Protein AF-0000000086341736 (afdb_homodimer)

pLDDT: mean 85.28, std 17.69, range [27.3, 98.81]

Foldseek 3Di:
DPLLVVCQQPPDPVSLVVDDLVSLLCCLPPPPCVVRPVPPVSSLVSCLLRVNLVVCLVPDDDDPVDDVVVSVVVSVVSVVVSCVSLVPDDPVQVVQVVLLVVVLVPDDPVLSVQLSVVSDRGPVVSVVSSVVVCVVPVDPPPPPPPPDPPPDDD/DPLLVVCQQPPDPVSLVVDDLVSLLCNLPPPPCVVRPVPPVSSLVSCLQRVNLVVCLVPDDDDPVDDVVVSVVVSVVSVVVSCVSLVNDDPVQVVQVVLLVVVLVPDDPVLSVQLSVVSDRGPVVSVVSSVVVCVVPVDPPPPPPPPPPPPPDD

Structure (mmCIF, N/CA/C/O backbone):
data_AF-0000000086341736-model_v1
#
loop_
_entity.id
_entity.type
_entity.pdbx_description
1 polymer 'SCAN box domain-containing protein'
#
loop_
_atom_site.group_PDB
_atom_site.id
_atom_site.type_symbol
_atom_site.label_atom_id
_atom_site.label_alt_id
_atom_site.label_comp_id
_atom_site.label_asym_id
_atom_site.label_entity_id
_atom_site.label_seq_id
_atom_site.pdbx_PDB_ins_code
_atom_site.Cartn_x
_atom_site.Cartn_y
_atom_site.Cartn_z
_atom_site.occupancy
_atom_site.B_iso_or_equiv
_atom_site.auth_seq_id
_atom_site.auth_comp_id
_atom_site.auth_asym_id
_atom_site.auth_atom_id
_atom_site.pdbx_PDB_model_num
ATOM 1 N N . MET A 1 1 ? -14.227 28.062 -21.641 1 64.38 1 MET A N 1
ATOM 2 C CA . MET A 1 1 ? -13.234 27 -21.484 1 64.38 1 MET A CA 1
ATOM 3 C C . MET A 1 1 ? -13.133 26.562 -20.031 1 64.38 1 MET A C 1
ATOM 5 O O . MET A 1 1 ? -13.312 27.375 -19.125 1 64.38 1 MET A O 1
ATOM 9 N N . SER A 1 2 ? -13.195 25.281 -19.812 1 83.25 2 SER A N 1
ATOM 10 C CA . SER A 1 2 ? -13.086 24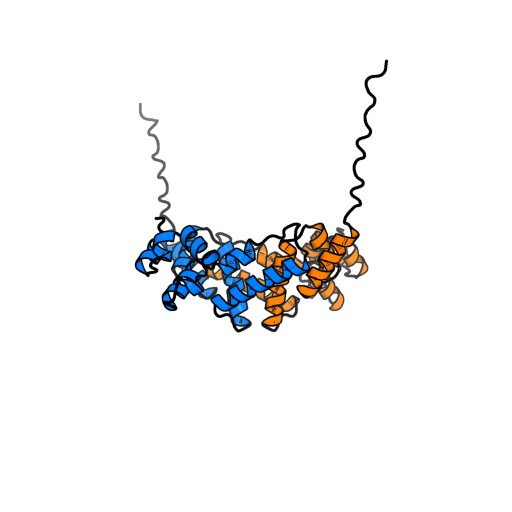.766 -18.453 1 83.25 2 SER A CA 1
ATOM 11 C C . SER A 1 2 ? -11.797 25.25 -17.781 1 83.25 2 SER A C 1
ATOM 13 O O . SER A 1 2 ? -10.844 25.641 -18.469 1 83.25 2 SER A O 1
ATOM 15 N N . LEU A 1 3 ? -11.93 25.5 -16.5 1 82.75 3 LEU A N 1
ATOM 16 C CA . LEU A 1 3 ? -10.75 25.922 -15.766 1 82.75 3 LEU A CA 1
ATOM 17 C C . LEU A 1 3 ? -9.539 25.078 -16.141 1 82.75 3 LEU A C 1
ATOM 19 O O . LEU A 1 3 ? -8.43 25.594 -16.281 1 82.75 3 LEU A O 1
ATOM 23 N N . ALA A 1 4 ? -9.773 23.859 -16.359 1 82.75 4 ALA A N 1
ATOM 24 C CA . ALA A 1 4 ? -8.711 22.969 -16.812 1 82.75 4 ALA A CA 1
ATOM 25 C C . ALA A 1 4 ? -8.188 23.391 -18.172 1 82.75 4 ALA A C 1
ATOM 27 O O . ALA A 1 4 ? -6.973 23.375 -18.406 1 82.75 4 ALA A O 1
ATOM 28 N N . GLY A 1 5 ? -9.078 23.656 -19.016 1 82.94 5 GLY A N 1
ATOM 29 C CA . GLY A 1 5 ? -8.688 24.109 -20.344 1 82.94 5 GLY A CA 1
ATOM 30 C C . GLY A 1 5 ? -7.879 25.391 -20.328 1 82.94 5 GLY A C 1
ATOM 31 O O . GLY A 1 5 ? -6.906 25.531 -21.062 1 82.94 5 GLY A O 1
ATOM 32 N N . GLU A 1 6 ? -8.281 26.328 -19.547 1 85.38 6 GLU A N 1
ATOM 33 C CA . GLU A 1 6 ? -7.555 27.578 -19.391 1 85.38 6 GLU A CA 1
ATOM 34 C C . GLU A 1 6 ? -6.137 27.328 -18.891 1 85.38 6 GLU A C 1
ATOM 36 O O . GLU A 1 6 ? -5.184 27.953 -19.359 1 85.38 6 GLU A O 1
ATOM 41 N N . PHE A 1 7 ? -5.996 26.469 -17.969 1 85.5 7 PHE A N 1
ATOM 42 C CA . PHE A 1 7 ? -4.684 26.156 -17.406 1 85.5 7 PHE A CA 1
ATOM 43 C C . PHE A 1 7 ? -3.777 25.531 -18.453 1 85.5 7 PHE A C 1
ATOM 45 O O . PHE A 1 7 ? -2.586 25.844 -18.516 1 85.5 7 PHE A O 1
ATOM 52 N N . ILE A 1 8 ? -4.406 24.688 -19.25 1 82.44 8 ILE A N 1
ATOM 53 C CA . ILE A 1 8 ? -3.625 23.984 -20.266 1 82.44 8 ILE A CA 1
ATOM 54 C C . ILE A 1 8 ? -3.09 25 -21.281 1 82.44 8 ILE A C 1
ATOM 56 O O . ILE A 1 8 ? -1.947 24.875 -21.734 1 82.44 8 ILE A O 1
ATOM 60 N N . GLN A 1 9 ? -3.852 25.922 -21.594 1 83.06 9 GLN A N 1
ATOM 61 C CA . GLN A 1 9 ? -3.461 26.922 -22.594 1 83.06 9 GLN A CA 1
ATOM 62 C C . GLN A 1 9 ? -2.436 27.891 -22.031 1 83.06 9 GLN A C 1
ATOM 64 O O . GLN A 1 9 ? -1.521 28.328 -22.734 1 83.06 9 GLN A O 1
ATOM 69 N N . SER A 1 10 ? -2.66 28.234 -20.766 1 86.56 10 SER A N 1
ATOM 70 C CA . SER A 1 10 ? -1.763 29.188 -20.125 1 86.56 10 SER A CA 1
ATOM 71 C C . SER A 1 10 ? -1.49 28.797 -18.672 1 86.56 10 SER A C 1
ATOM 73 O O . SER A 1 10 ? -2.033 29.406 -17.75 1 86.56 10 SER A O 1
ATOM 75 N N . PRO A 1 11 ? -0.665 27.922 -18.516 1 84.88 11 PRO A N 1
ATOM 76 C CA . PRO A 1 11 ? -0.396 27.438 -17.156 1 84.88 11 PRO A CA 1
ATOM 77 C C . PRO A 1 11 ? 0.185 28.516 -16.25 1 84.88 11 PRO A C 1
ATOM 79 O O . PRO A 1 11 ? 1.074 29.266 -16.672 1 84.88 11 PRO A O 1
ATOM 82 N N . SER A 1 12 ? -0.401 28.688 -15.062 1 87.94 12 SER A N 1
ATOM 83 C CA . SER A 1 12 ? 0.053 29.656 -14.07 1 87.94 12 SER A CA 1
ATOM 84 C C . SER A 1 12 ? -0.283 29.203 -12.656 1 87.94 12 SER A C 1
ATOM 86 O O . SER A 1 12 ? -1.173 28.359 -12.461 1 87.94 12 SER A O 1
ATOM 88 N N . TYR A 1 13 ? 0.462 29.781 -11.703 1 88.25 13 TYR A N 1
ATOM 89 C CA . TYR A 1 13 ? 0.208 29.469 -10.297 1 88.25 13 TYR A CA 1
ATOM 90 C C . TYR A 1 13 ? -1.196 29.906 -9.891 1 88.25 13 TYR A C 1
ATOM 92 O O . TYR A 1 13 ? -1.844 29.234 -9.078 1 88.25 13 TYR A O 1
ATOM 100 N N . GLU A 1 14 ? -1.556 30.953 -10.438 1 90.19 14 GLU A N 1
ATOM 101 C CA . GLU A 1 14 ? -2.893 31.453 -10.125 1 90.19 14 GLU A CA 1
ATOM 102 C C . GLU A 1 14 ? -3.967 30.453 -10.57 1 90.19 14 GLU A C 1
ATOM 104 O O . GLU A 1 14 ? -4.887 30.156 -9.805 1 90.19 14 GLU A O 1
ATOM 109 N N . LEU A 1 15 ? -3.838 30.016 -11.789 1 88.06 15 LEU A N 1
ATOM 110 C CA . LEU A 1 15 ? -4.805 29.062 -12.305 1 88.06 15 LEU A CA 1
ATOM 111 C C . LEU A 1 15 ? -4.73 27.734 -11.531 1 88.06 15 LEU A C 1
ATOM 113 O O . LEU A 1 15 ? -5.758 27.109 -11.258 1 88.06 15 LEU A O 1
ATOM 117 N N . LEU A 1 16 ? -3.529 27.344 -11.156 1 87.31 16 LEU A N 1
ATOM 118 C CA . LEU A 1 16 ? -3.312 26.125 -10.398 1 87.31 16 LEU A CA 1
ATOM 119 C C . LEU A 1 16 ? -4.066 26.156 -9.07 1 87.31 16 LEU A C 1
ATOM 121 O O . LEU A 1 16 ? -4.688 25.172 -8.672 1 87.31 16 LEU A O 1
ATOM 125 N N . SER A 1 17 ? -4.008 27.312 -8.453 1 88 17 SER A N 1
ATOM 126 C CA . SER A 1 17 ? -4.598 27.469 -7.125 1 88 17 SER A CA 1
ATOM 127 C C . SER A 1 17 ? -6.121 27.453 -7.195 1 88 17 SER A C 1
ATOM 129 O O . SER A 1 17 ? -6.793 27.203 -6.188 1 88 17 SER A O 1
ATOM 131 N N . ARG A 1 18 ? -6.723 27.641 -8.359 1 90.19 18 ARG A N 1
ATOM 132 C CA . ARG A 1 18 ? -8.172 27.703 -8.523 1 90.19 18 ARG A CA 1
ATOM 133 C C . ARG A 1 18 ? -8.734 26.344 -8.922 1 90.19 18 ARG A C 1
ATOM 135 O O . ARG A 1 18 ? -9.945 26.109 -8.836 1 90.19 18 ARG A O 1
ATOM 142 N N . CYS A 1 19 ? -7.906 25.516 -9.43 1 87.69 19 CYS A N 1
ATOM 143 C CA . CYS A 1 19 ? -8.359 24.219 -9.922 1 87.69 19 CYS A CA 1
ATOM 144 C C . CYS A 1 19 ? -8.68 23.281 -8.766 1 87.69 19 CYS A C 1
ATOM 146 O O . CYS A 1 19 ? -7.992 23.297 -7.742 1 87.69 19 CYS A O 1
ATOM 148 N N . THR A 1 20 ? -9.719 22.484 -8.961 1 86.19 20 THR A N 1
ATOM 149 C CA . THR A 1 20 ? -10 21.422 -8.016 1 86.19 20 THR A CA 1
ATOM 150 C C . THR A 1 20 ? -9.016 20.266 -8.188 1 86.19 20 THR A C 1
ATOM 152 O O . THR A 1 20 ? -8.312 20.188 -9.195 1 86.19 20 THR A O 1
ATOM 155 N N . LYS A 1 21 ? -9.07 19.438 -7.172 1 82.5 21 LYS A N 1
ATOM 156 C CA . LYS A 1 21 ? -8.195 18.266 -7.246 1 82.5 21 LYS A CA 1
ATOM 157 C C . LYS A 1 21 ? -8.531 17.406 -8.461 1 82.5 21 LYS A C 1
ATOM 159 O O . LYS A 1 21 ? -7.629 16.875 -9.125 1 82.5 21 LYS A O 1
ATOM 164 N N . ASP A 1 22 ? -9.797 17.359 -8.75 1 84.06 22 ASP A N 1
ATOM 165 C CA . ASP A 1 22 ? -10.219 16.562 -9.898 1 84.06 22 ASP A CA 1
ATOM 166 C C . ASP A 1 22 ? -9.734 17.172 -11.203 1 84.06 22 ASP A C 1
ATOM 168 O O . ASP A 1 22 ? -9.305 16.469 -12.109 1 84.06 22 ASP A O 1
ATOM 172 N N . ASN A 1 23 ? -9.773 18.469 -11.289 1 84.56 23 ASN A N 1
ATOM 173 C CA . ASN A 1 23 ? -9.258 19.172 -12.453 1 84.56 23 ASN A CA 1
ATOM 174 C C . ASN A 1 23 ? -7.762 18.938 -12.633 1 84.56 23 ASN A C 1
ATOM 176 O O . ASN A 1 23 ? -7.312 18.609 -13.734 1 84.56 23 ASN A O 1
ATOM 180 N N . LEU A 1 24 ? -7.09 19.031 -11.562 1 84.62 24 LEU A N 1
ATOM 181 C CA . LEU A 1 24 ? -5.641 18.891 -11.594 1 84.62 24 LEU A CA 1
ATOM 182 C C . LEU A 1 24 ? -5.234 17.469 -11.969 1 84.62 24 LEU A C 1
ATOM 184 O O . LEU A 1 24 ? -4.27 17.266 -12.703 1 84.62 24 LEU A O 1
ATOM 188 N N . LEU A 1 25 ? -5.965 16.594 -11.469 1 84.81 25 LEU A N 1
ATOM 189 C CA . LEU A 1 25 ? -5.688 15.195 -11.797 1 84.81 25 LEU A CA 1
ATOM 190 C C . LEU A 1 25 ? -5.895 14.938 -13.289 1 84.81 25 LEU A C 1
ATOM 192 O O . LEU A 1 25 ? -5.09 14.258 -13.922 1 84.81 25 LEU A O 1
ATOM 196 N N . HIS A 1 26 ? -6.969 15.477 -13.805 1 83.75 26 HIS A N 1
ATOM 197 C CA . HIS A 1 26 ? -7.242 15.352 -15.234 1 83.75 26 HIS A CA 1
ATOM 198 C C . HIS A 1 26 ? -6.117 15.961 -16.062 1 83.75 26 HIS A C 1
ATOM 200 O O . HIS A 1 26 ? -5.684 15.367 -17.047 1 83.75 26 HIS A O 1
ATOM 206 N N . ILE A 1 27 ? -5.684 17.031 -15.641 1 83.38 27 ILE A N 1
ATOM 207 C CA . ILE A 1 27 ? -4.602 17.719 -16.328 1 83.38 27 ILE A CA 1
ATOM 208 C C . ILE A 1 27 ? -3.328 16.891 -16.266 1 83.38 27 ILE A C 1
ATOM 210 O O . ILE A 1 27 ? -2.666 16.672 -17.281 1 83.38 27 ILE A O 1
ATOM 214 N N . ALA A 1 28 ? -3.035 16.438 -15.109 1 84 28 ALA A N 1
ATOM 215 C CA . ALA A 1 28 ? -1.803 15.688 -14.875 1 84 28 ALA A CA 1
ATOM 216 C C . ALA A 1 28 ? -1.806 14.367 -15.648 1 84 28 ALA A C 1
ATOM 218 O O . ALA A 1 28 ? -0.767 13.938 -16.156 1 84 28 ALA A O 1
ATOM 219 N N . GLU A 1 29 ? -2.891 13.664 -15.703 1 78.12 29 GLU A N 1
ATOM 220 C CA . GLU A 1 29 ? -2.994 12.344 -16.312 1 78.12 29 GLU A CA 1
ATOM 221 C C . GLU A 1 29 ? -3.01 12.43 -17.828 1 78.12 29 GLU A C 1
ATOM 223 O O . GLU A 1 29 ? -2.543 11.516 -18.516 1 78.12 29 GLU A O 1
ATOM 228 N N . ASN A 1 30 ? -3.73 13.305 -18.328 1 69 30 ASN A N 1
ATOM 229 C CA . ASN A 1 30 ? -4.055 13.297 -19.75 1 69 30 ASN A CA 1
ATOM 230 C C . ASN A 1 30 ? -3.189 14.289 -20.531 1 69 30 ASN A C 1
ATOM 232 O O . ASN A 1 30 ? -3.135 14.234 -21.766 1 69 30 ASN A O 1
ATOM 236 N N . TYR A 1 31 ? -2.736 15.109 -19.906 1 61.84 31 TYR A N 1
ATOM 237 C CA . TYR A 1 31 ? -2.043 16.109 -20.719 1 61.84 31 TYR A CA 1
ATOM 238 C C . TYR A 1 31 ? -0.534 15.891 -20.672 1 61.84 31 TYR A C 1
ATOM 240 O O . TYR A 1 31 ? -0.001 15.406 -19.672 1 61.84 31 TYR A O 1
ATOM 248 N N . ALA A 1 32 ? 0.05 15.617 -21.891 1 59.56 32 ALA A N 1
ATOM 249 C CA . ALA A 1 32 ? 1.506 15.586 -21.984 1 59.56 32 ALA A CA 1
ATOM 250 C C . ALA A 1 32 ? 2.141 16.688 -21.156 1 59.56 32 ALA A C 1
ATOM 252 O O . ALA A 1 32 ? 2.506 17.75 -21.672 1 59.56 32 ALA A O 1
ATOM 253 N N . ILE A 1 33 ? 1.792 16.734 -19.891 1 60.41 33 ILE A N 1
ATOM 254 C CA . ILE A 1 33 ? 2.197 17.734 -18.906 1 60.41 33 ILE A CA 1
ATOM 255 C C . ILE A 1 33 ? 3.639 18.172 -19.188 1 60.41 33 ILE A C 1
ATOM 257 O O . ILE A 1 33 ? 3.967 19.359 -19.109 1 60.41 33 ILE A O 1
ATOM 261 N N . GLU A 1 34 ? 4.285 17.156 -19.625 1 61.25 34 GLU A N 1
ATOM 262 C CA . GLU A 1 34 ? 5.676 17.531 -19.891 1 61.25 34 GLU A CA 1
ATOM 263 C C . GLU A 1 34 ? 5.773 18.5 -21.062 1 61.25 34 GLU A C 1
ATOM 265 O O . GLU A 1 34 ? 6.637 19.375 -21.062 1 61.25 34 GLU A O 1
ATOM 270 N N . LEU A 1 35 ? 4.707 18.391 -21.891 1 60.5 35 LEU A N 1
ATOM 271 C CA . LEU A 1 35 ? 4.773 19.203 -23.094 1 60.5 35 LEU A CA 1
ATOM 272 C C . LEU A 1 35 ? 4.082 20.531 -22.891 1 60.5 35 LEU A C 1
ATOM 274 O O . LEU A 1 35 ? 4.398 21.516 -23.562 1 60.5 35 LEU A O 1
ATOM 278 N N . THR A 1 36 ? 3.268 20.547 -21.875 1 66.56 36 THR A N 1
ATOM 279 C CA . THR A 1 36 ? 2.434 21.734 -21.766 1 66.56 36 THR A CA 1
ATOM 280 C C . THR A 1 36 ? 2.979 22.672 -20.703 1 66.56 36 THR A C 1
ATOM 282 O O . THR A 1 36 ? 2.932 23.906 -20.859 1 66.56 36 THR A O 1
ATOM 285 N N . ILE A 1 37 ? 3.576 22.062 -19.75 1 75.06 37 ILE A N 1
ATOM 286 C CA . ILE A 1 37 ? 4.043 22.922 -18.656 1 75.06 37 ILE A CA 1
ATOM 287 C C . ILE A 1 37 ? 5.57 22.984 -18.672 1 75.06 37 ILE A C 1
ATOM 289 O O . ILE A 1 37 ? 6.246 22.016 -18.328 1 75.06 37 ILE A O 1
ATOM 293 N N . GLU A 1 38 ? 6.074 24.078 -19.125 1 76.56 38 GLU A N 1
ATOM 294 C CA . GLU A 1 38 ? 7.52 24.281 -19.219 1 76.56 38 GLU A CA 1
ATOM 295 C C . GLU A 1 38 ? 8.117 24.625 -17.859 1 76.56 38 GLU A C 1
ATOM 297 O O . GLU A 1 38 ? 9.25 24.25 -17.562 1 76.56 38 GLU A O 1
ATOM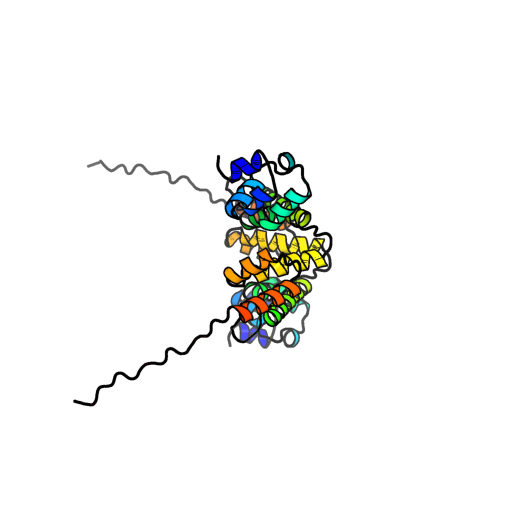 302 N N . ASP A 1 39 ? 7.285 25.375 -17.141 1 82.94 39 ASP A N 1
ATOM 303 C CA . ASP A 1 39 ? 7.77 25.766 -15.82 1 82.94 39 ASP A CA 1
ATOM 304 C C . ASP A 1 39 ? 7.879 24.547 -14.898 1 82.94 39 ASP A C 1
ATOM 306 O O . ASP A 1 39 ? 6.863 23.984 -14.492 1 82.94 39 ASP A O 1
ATOM 310 N N . LYS A 1 40 ? 9.141 24.25 -14.578 1 83.12 40 LYS A N 1
ATOM 311 C CA . LYS A 1 40 ? 9.414 23.062 -13.773 1 83.12 40 LYS A CA 1
ATOM 312 C C . LYS A 1 40 ? 8.766 23.172 -12.398 1 83.12 40 LYS A C 1
ATOM 314 O O . LYS A 1 40 ? 8.242 22.188 -11.867 1 83.12 40 LYS A O 1
ATOM 319 N N . THR A 1 41 ? 8.812 24.328 -11.898 1 87.69 41 THR A N 1
ATOM 320 C CA . THR A 1 41 ? 8.273 24.531 -10.555 1 87.69 41 THR A CA 1
ATOM 321 C C . THR A 1 41 ? 6.758 24.359 -10.547 1 87.69 41 THR A C 1
ATOM 323 O O . THR A 1 41 ? 6.199 23.797 -9.609 1 87.69 41 THR A O 1
ATOM 326 N N . LEU A 1 42 ? 6.152 24.875 -11.539 1 86.62 42 LEU A N 1
ATOM 327 C CA . LEU A 1 42 ? 4.703 24.734 -11.656 1 86.62 42 LEU A CA 1
ATOM 328 C C . LEU A 1 42 ? 4.312 23.281 -11.828 1 86.62 42 LEU A C 1
ATOM 330 O O . LEU A 1 42 ? 3.34 22.812 -11.227 1 86.62 42 LEU A O 1
ATOM 334 N N . LYS A 1 43 ? 5.074 22.625 -12.609 1 84.88 43 LYS A N 1
ATOM 335 C CA . LYS A 1 43 ? 4.836 21.203 -12.836 1 84.88 43 LYS A CA 1
ATOM 336 C C . LYS A 1 43 ? 4.957 20.406 -11.531 1 84.88 43 LYS A C 1
ATOM 338 O O . LYS A 1 43 ? 4.105 19.578 -11.227 1 84.88 43 LYS A O 1
ATOM 343 N N . GLU A 1 44 ? 5.938 20.719 -10.82 1 84.38 44 GLU A N 1
ATOM 344 C CA . GLU A 1 44 ? 6.164 20.031 -9.547 1 84.38 44 GLU A CA 1
ATOM 345 C C . GLU A 1 44 ? 5.031 20.312 -8.562 1 84.38 44 GLU A C 1
ATOM 347 O O . GLU A 1 44 ? 4.605 19.422 -7.832 1 84.38 44 GLU A O 1
ATOM 352 N N . SER A 1 45 ? 4.66 21.484 -8.586 1 85.12 45 SER A N 1
ATOM 353 C CA . SER A 1 45 ? 3.566 21.859 -7.691 1 85.12 45 SER A CA 1
ATOM 354 C C . SER A 1 45 ? 2.285 21.125 -8.047 1 85.12 45 SER A C 1
ATOM 356 O O . SER A 1 45 ? 1.549 20.688 -7.156 1 85.12 45 SER A O 1
ATOM 358 N N . LEU A 1 46 ? 2.01 21 -9.234 1 84.44 46 LEU A N 1
ATOM 359 C CA . LEU A 1 46 ? 0.845 20.25 -9.703 1 84.44 46 LEU A CA 1
ATOM 360 C C . LEU A 1 46 ? 0.927 18.797 -9.281 1 84.44 46 LEU A C 1
ATOM 362 O O . LEU A 1 46 ? -0.037 18.25 -8.75 1 84.44 46 LEU A O 1
ATOM 366 N N . PHE A 1 47 ? 2.07 18.188 -9.484 1 84.81 47 PHE A N 1
ATOM 367 C CA . PHE A 1 47 ? 2.24 16.781 -9.18 1 84.81 47 PHE A CA 1
ATOM 368 C C . PHE A 1 47 ? 2.15 16.531 -7.684 1 84.81 47 PHE A C 1
ATOM 370 O O . PHE A 1 47 ? 1.587 15.516 -7.25 1 84.81 47 PHE A O 1
ATOM 377 N N . LYS A 1 48 ? 2.643 17.406 -6.996 1 83.62 48 LYS A N 1
ATOM 378 C CA . LYS A 1 48 ? 2.562 17.281 -5.543 1 83.62 48 LYS A CA 1
ATOM 379 C C . LYS A 1 48 ? 1.118 17.375 -5.062 1 83.62 48 LYS A C 1
ATOM 381 O O . LYS A 1 48 ? 0.735 16.719 -4.098 1 83.62 48 LYS A O 1
ATOM 386 N N . ALA A 1 49 ? 0.374 18.078 -5.816 1 82.25 49 ALA A N 1
ATOM 387 C CA . ALA A 1 49 ? -1.003 18.328 -5.398 1 82.25 49 ALA A CA 1
ATOM 388 C C . ALA A 1 49 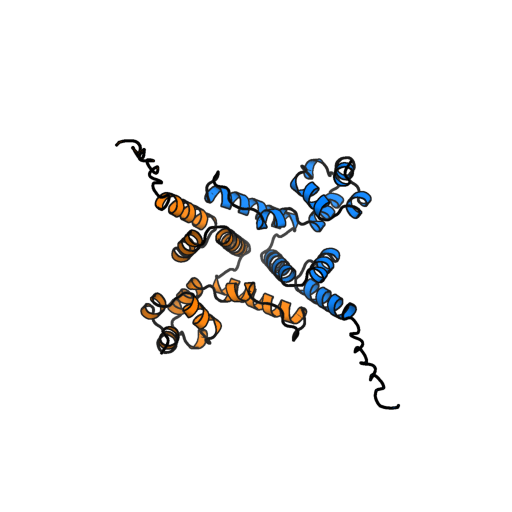? -1.893 17.125 -5.684 1 82.25 49 ALA A C 1
ATOM 390 O O . ALA A 1 49 ? -2.865 16.875 -4.969 1 82.25 49 ALA A O 1
ATOM 391 N N . VAL A 1 50 ? -1.557 16.438 -6.652 1 84.62 50 VAL A N 1
ATOM 392 C CA . VAL A 1 50 ? -2.559 15.438 -7.02 1 84.62 50 VAL A CA 1
ATOM 393 C C . VAL A 1 50 ? -1.919 14.055 -7.062 1 84.62 50 VAL A C 1
ATOM 395 O O . VAL A 1 50 ? -2.619 13.039 -7.16 1 84.62 50 VAL A O 1
ATOM 398 N N . GLU A 1 51 ? -0.582 13.906 -7.031 1 87.31 51 GLU A N 1
ATOM 399 C CA . GLU A 1 51 ? 0.105 12.625 -7.09 1 87.31 51 GLU A CA 1
ATOM 400 C C . GLU A 1 51 ? -0.504 11.727 -8.164 1 87.31 51 GLU A C 1
ATOM 402 O O . GLU A 1 51 ? -0.934 10.602 -7.871 1 87.31 51 GLU A O 1
ATOM 407 N N . PRO A 1 52 ? -0.417 12.195 -9.438 1 88.69 52 PRO A N 1
ATOM 408 C CA . PRO A 1 52 ? -1.164 11.492 -10.484 1 88.69 52 PRO A CA 1
ATOM 409 C C . PRO A 1 52 ? -0.696 10.055 -10.688 1 88.69 52 PRO A C 1
ATOM 411 O O . PRO A 1 52 ? -1.511 9.172 -10.961 1 88.69 52 PRO A O 1
ATOM 414 N N . TYR A 1 53 ? 0.581 9.766 -10.578 1 92.56 53 TYR A N 1
ATOM 415 C CA . TYR A 1 53 ? 1.095 8.422 -10.828 1 92.56 53 TYR A CA 1
ATOM 416 C C . TYR A 1 53 ? 0.681 7.469 -9.719 1 92.56 53 TYR A C 1
ATOM 418 O O . TYR A 1 53 ? 0.389 6.297 -9.977 1 92.56 53 TYR A O 1
ATOM 426 N N . ARG A 1 54 ? 0.673 7.938 -8.516 1 95.19 54 ARG A N 1
ATOM 427 C CA . ARG A 1 54 ? 0.18 7.109 -7.418 1 95.19 54 ARG A CA 1
ATOM 428 C C . ARG A 1 54 ? -1.262 6.676 -7.664 1 95.19 54 ARG A C 1
ATOM 430 O O . ARG A 1 54 ? -1.598 5.5 -7.508 1 95.19 54 ARG A O 1
ATOM 437 N N . GLN A 1 55 ? -2.086 7.609 -7.977 1 92.19 55 GLN A N 1
ATOM 438 C CA . GLN A 1 55 ? -3.498 7.328 -8.227 1 92.19 55 GLN A CA 1
ATOM 439 C C . GLN A 1 55 ? -3.67 6.336 -9.367 1 92.19 55 GLN A C 1
ATOM 441 O O . GLN A 1 55 ? -4.465 5.398 -9.266 1 92.19 55 GLN A O 1
ATOM 446 N N . LYS A 1 56 ? -2.996 6.598 -10.43 1 92.56 56 LYS A N 1
ATOM 447 C CA . LYS A 1 56 ? -3.061 5.672 -11.555 1 92.56 56 LYS A CA 1
ATOM 448 C C . LYS A 1 56 ? -2.584 4.281 -11.148 1 92.56 56 LYS A C 1
ATOM 450 O O . LYS A 1 56 ? -3.182 3.275 -11.539 1 92.56 56 LYS A O 1
ATOM 455 N N . PHE A 1 57 ? -1.464 4.211 -10.391 1 96.94 57 PHE A N 1
ATOM 456 C CA . PHE A 1 57 ? -0.899 2.957 -9.914 1 96.94 57 PHE A CA 1
ATOM 457 C C . PHE A 1 57 ? -1.928 2.174 -9.102 1 96.94 57 PHE A C 1
ATOM 459 O O . PHE A 1 57 ? -2.105 0.973 -9.312 1 96.94 57 PHE A O 1
ATOM 466 N N . ARG A 1 58 ? -2.613 2.814 -8.242 1 97 58 ARG A N 1
ATOM 467 C CA . ARG A 1 58 ? -3.553 2.158 -7.336 1 97 58 ARG A CA 1
ATOM 468 C C . ARG A 1 58 ? -4.867 1.847 -8.039 1 97 58 ARG A C 1
ATOM 470 O O . ARG A 1 58 ? -5.535 0.862 -7.719 1 97 58 ARG A O 1
ATOM 477 N N . ARG A 1 59 ? -5.266 2.574 -9 1 94.81 59 ARG A N 1
ATOM 478 C CA . ARG A 1 59 ? -6.566 2.418 -9.641 1 94.81 59 ARG A CA 1
ATOM 479 C C . ARG A 1 59 ? -6.473 1.501 -10.852 1 94.81 59 ARG A C 1
ATOM 481 O O . ARG A 1 59 ? -7.496 1.049 -11.375 1 94.81 59 ARG A O 1
ATOM 488 N N . LEU A 1 60 ? -5.289 1.26 -11.305 1 96.56 60 LEU A N 1
ATOM 489 C CA . LEU A 1 60 ? -5.121 0.434 -12.492 1 96.56 60 LEU A CA 1
ATOM 490 C C . LEU A 1 60 ? -5.695 -0.961 -12.273 1 96.56 60 LEU A C 1
ATOM 492 O O . LEU A 1 60 ? -5.41 -1.6 -11.258 1 96.56 60 LEU A O 1
ATOM 496 N N . SER A 1 61 ? -6.48 -1.411 -13.203 1 96.94 61 SER A N 1
ATOM 497 C CA . SER A 1 61 ? -7.043 -2.758 -13.203 1 96.94 61 SER A CA 1
ATOM 498 C C . SER A 1 61 ? -6.766 -3.473 -14.523 1 96.94 61 SER A C 1
ATOM 500 O O . SER A 1 61 ? -6.684 -2.836 -15.57 1 96.94 61 SER A O 1
ATOM 502 N N . LYS A 1 62 ? -6.629 -4.691 -14.383 1 97.5 62 LYS A N 1
ATOM 503 C CA . LYS A 1 62 ? -6.348 -5.469 -15.586 1 97.5 62 LYS A CA 1
ATOM 504 C C . LYS A 1 62 ? -7.586 -5.586 -16.469 1 97.5 62 LYS A C 1
ATOM 506 O O . LYS A 1 62 ? -8.688 -5.84 -15.977 1 97.5 62 LYS A O 1
ATOM 511 N N . THR A 1 63 ? -7.371 -5.438 -17.75 1 94.5 63 THR A N 1
ATOM 512 C CA . THR A 1 63 ? -8.422 -5.699 -18.734 1 94.5 63 THR A CA 1
ATOM 513 C C . THR A 1 63 ? -8.227 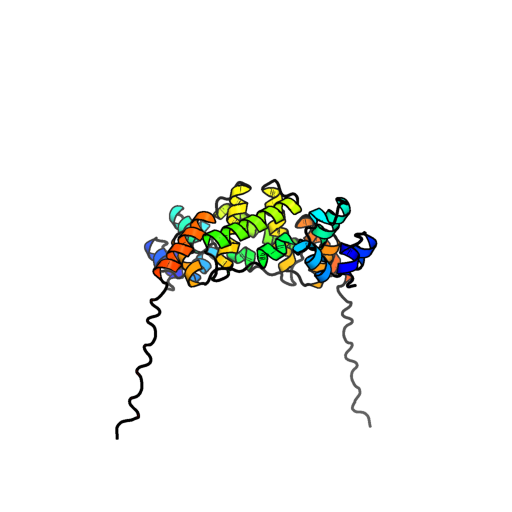-7.062 -19.391 1 94.5 63 THR A C 1
ATOM 515 O O . THR A 1 63 ? -7.152 -7.66 -19.281 1 94.5 63 THR A O 1
ATOM 518 N N . ASP A 1 64 ? -9.266 -7.609 -20.047 1 91 64 ASP A N 1
ATOM 519 C CA . ASP A 1 64 ? -9.195 -8.922 -20.672 1 91 64 ASP A CA 1
ATOM 520 C C . ASP A 1 64 ? -8.32 -8.883 -21.922 1 91 64 ASP A C 1
ATOM 522 O O . ASP A 1 64 ? -7.922 -9.93 -22.438 1 91 64 ASP A O 1
ATOM 526 N N . ARG A 1 65 ? -7.891 -7.711 -22.281 1 94.69 65 ARG A N 1
ATOM 527 C CA . ARG A 1 65 ? -7.176 -7.531 -23.547 1 94.69 65 ARG A CA 1
ATOM 528 C C . ARG A 1 65 ? -5.68 -7.75 -23.359 1 94.69 65 ARG A C 1
ATOM 530 O O . ARG A 1 65 ? -4.938 -7.832 -24.344 1 94.69 65 ARG A O 1
ATOM 537 N N . ILE A 1 66 ? -5.242 -7.902 -22.156 1 96.5 66 ILE A N 1
ATOM 538 C CA . ILE A 1 66 ? -3.803 -8.031 -21.953 1 96.5 66 ILE A CA 1
ATOM 539 C C . ILE A 1 66 ? -3.52 -9.195 -21.016 1 96.5 66 ILE A C 1
ATOM 541 O O . ILE A 1 66 ? -4.41 -9.648 -20.281 1 96.5 66 ILE A O 1
ATOM 545 N N . THR A 1 67 ? -2.279 -9.648 -21.031 1 98 67 THR A N 1
ATOM 546 C CA . THR A 1 67 ? -1.841 -10.719 -20.141 1 98 67 THR A CA 1
ATOM 547 C C . THR A 1 67 ? -1.478 -10.164 -18.766 1 98 67 THR A C 1
ATOM 549 O O . THR A 1 67 ? -1.415 -8.953 -18.578 1 98 67 THR A O 1
ATOM 552 N N . TYR A 1 68 ? -1.268 -11.039 -17.844 1 98.56 68 TYR A N 1
ATOM 553 C CA . TYR A 1 68 ? -0.844 -10.617 -16.516 1 98.56 68 TYR A CA 1
ATOM 554 C C . TYR A 1 68 ? 0.577 -10.062 -16.547 1 98.56 68 TYR A C 1
ATOM 556 O O . TYR A 1 68 ? 0.914 -9.156 -15.789 1 98.56 68 TYR A O 1
ATOM 564 N N . VAL A 1 69 ? 1.403 -10.586 -17.406 1 98.69 69 VAL A N 1
ATOM 565 C CA . VAL A 1 69 ? 2.764 -10.078 -17.547 1 98.69 69 VAL A CA 1
ATOM 566 C C . VAL A 1 69 ? 2.721 -8.625 -18.016 1 98.69 69 VAL A C 1
ATOM 568 O O . VAL A 1 69 ? 3.436 -7.773 -17.484 1 98.69 69 VAL A O 1
ATOM 571 N N . GLU A 1 70 ? 1.872 -8.328 -18.969 1 98.56 70 GLU A N 1
ATOM 572 C CA . GLU A 1 70 ? 1.716 -6.965 -19.453 1 98.56 70 GLU A CA 1
ATOM 573 C C . GLU A 1 70 ? 1.131 -6.055 -18.391 1 98.56 70 GLU A C 1
ATOM 575 O O . GLU A 1 70 ? 1.574 -4.918 -18.219 1 98.56 70 GLU A O 1
ATOM 580 N N . PHE A 1 71 ? 0.135 -6.547 -17.75 1 98.62 71 PHE A N 1
ATOM 581 C CA . PHE A 1 71 ? -0.491 -5.809 -16.656 1 98.62 71 PHE A CA 1
ATOM 582 C C . PHE A 1 71 ? 0.531 -5.457 -15.586 1 98.62 71 PHE A C 1
ATOM 584 O O . PHE A 1 71 ? 0.599 -4.312 -15.133 1 98.62 71 PHE A O 1
ATOM 591 N N . ALA A 1 72 ? 1.354 -6.469 -15.195 1 98.81 72 ALA A N 1
ATOM 592 C CA . ALA A 1 72 ? 2.396 -6.27 -14.195 1 98.81 72 ALA A CA 1
ATOM 593 C C . ALA A 1 72 ? 3.393 -5.203 -14.641 1 98.81 72 ALA A C 1
ATOM 595 O O . ALA A 1 72 ? 3.85 -4.395 -13.828 1 98.81 72 ALA A O 1
ATOM 596 N N . ARG A 1 73 ? 3.715 -5.184 -15.859 1 98.56 73 ARG A N 1
ATOM 597 C CA . ARG A 1 73 ? 4.648 -4.203 -16.391 1 98.56 73 ARG A CA 1
ATOM 598 C C . ARG A 1 73 ? 4.074 -2.791 -16.312 1 98.56 73 ARG A C 1
ATOM 600 O O . ARG A 1 73 ? 4.793 -1.843 -15.984 1 98.56 73 ARG A O 1
ATOM 607 N N . GLU A 1 74 ? 2.803 -2.707 -16.609 1 97.69 74 GLU A N 1
ATOM 608 C CA . GLU A 1 74 ? 2.16 -1.4 -16.5 1 97.69 74 GLU A CA 1
ATOM 609 C C . GLU A 1 74 ? 2.15 -0.914 -15.055 1 97.69 74 GLU A C 1
ATOM 611 O O . GLU A 1 74 ? 2.42 0.259 -14.781 1 97.69 74 GLU A O 1
ATOM 616 N N . LYS A 1 75 ? 1.809 -1.838 -14.141 1 98.38 75 LYS A N 1
ATOM 617 C CA . LYS A 1 75 ? 1.835 -1.489 -12.719 1 98.38 75 LYS A CA 1
ATOM 618 C C . LYS A 1 75 ? 3.229 -1.038 -12.289 1 98.38 75 LYS A C 1
ATOM 620 O O . LYS A 1 75 ? 3.371 -0.043 -11.578 1 98.38 75 LYS A O 1
ATOM 625 N N . GLU A 1 76 ? 4.184 -1.775 -12.742 1 98.56 76 GLU A N 1
ATOM 626 C CA . GLU A 1 76 ? 5.578 -1.48 -12.422 1 98.56 76 GLU A CA 1
ATOM 627 C C . GLU A 1 76 ? 5.98 -0.101 -12.93 1 98.56 76 GLU A C 1
ATOM 629 O O . GLU A 1 76 ? 6.621 0.672 -12.211 1 98.56 76 GLU A O 1
ATOM 634 N N . ASN A 1 77 ? 5.652 0.164 -14.117 1 97.62 77 ASN A N 1
ATOM 635 C CA . ASN A 1 77 ? 5.98 1.45 -14.719 1 97.62 77 ASN A CA 1
ATOM 636 C C . ASN A 1 77 ? 5.352 2.609 -13.953 1 97.62 77 ASN A C 1
ATOM 638 O O . ASN A 1 77 ? 6 3.627 -13.711 1 97.62 77 ASN A O 1
ATOM 642 N N . LEU A 1 78 ? 4.137 2.465 -13.617 1 96.25 78 LEU A N 1
ATOM 643 C CA . LEU A 1 78 ? 3.443 3.508 -12.867 1 96.25 78 LEU A CA 1
ATOM 644 C C . LEU A 1 78 ? 4.066 3.699 -11.492 1 96.25 78 LEU A C 1
ATOM 646 O O . LEU A 1 78 ? 4.23 4.832 -11.031 1 96.25 78 LEU A O 1
ATOM 650 N N . PHE A 1 79 ? 4.379 2.625 -10.883 1 98.12 79 PHE A N 1
ATOM 651 C CA . PHE A 1 79 ? 5.016 2.717 -9.578 1 98.12 79 PHE A CA 1
ATOM 652 C C . PHE A 1 79 ? 6.352 3.439 -9.672 1 98.12 79 PHE A C 1
ATOM 654 O O . PHE A 1 79 ? 6.668 4.289 -8.836 1 98.12 79 PHE A O 1
ATOM 661 N N . ASP A 1 80 ? 7.129 3.105 -10.617 1 97.94 80 ASP A N 1
ATOM 662 C CA . ASP A 1 80 ? 8.438 3.732 -10.789 1 97.94 80 ASP A CA 1
ATOM 663 C C . ASP A 1 80 ? 8.297 5.227 -11.078 1 97.94 80 ASP A C 1
ATOM 665 O O . ASP A 1 80 ? 9.094 6.035 -10.594 1 97.94 80 ASP A O 1
ATOM 669 N N . ARG A 1 81 ? 7.363 5.59 -11.828 1 93.81 81 ARG A N 1
ATOM 670 C CA . ARG A 1 81 ? 7.098 7 -12.086 1 93.81 81 ARG A CA 1
ATOM 671 C C . ARG A 1 81 ? 6.633 7.715 -10.82 1 93.81 81 ARG A C 1
ATOM 673 O O . ARG A 1 81 ? 6.973 8.875 -10.594 1 93.81 81 ARG A O 1
ATOM 680 N N . TRP A 1 82 ? 5.84 6.984 -10.062 1 95.69 82 TRP A N 1
ATOM 681 C CA . TRP A 1 82 ? 5.453 7.52 -8.758 1 95.69 82 TRP A CA 1
ATOM 682 C C . TRP A 1 82 ? 6.68 7.801 -7.898 1 95.69 82 TRP A C 1
ATOM 684 O O . TRP A 1 82 ? 6.84 8.906 -7.375 1 95.69 82 TRP A O 1
ATOM 694 N N . CYS A 1 83 ? 7.559 6.867 -7.793 1 97.06 83 CYS A N 1
ATOM 695 C CA . CYS A 1 83 ? 8.781 7.027 -7.008 1 97.06 83 CYS A CA 1
ATOM 696 C C . CYS A 1 83 ? 9.617 8.188 -7.535 1 97.06 83 CYS A C 1
ATOM 698 O O . CYS A 1 83 ? 10.141 8.984 -6.754 1 97.06 83 CYS A O 1
ATOM 700 N N . THR A 1 84 ? 9.711 8.281 -8.805 1 94.06 84 THR A N 1
ATOM 701 C CA . THR A 1 84 ? 10.5 9.336 -9.438 1 94.06 84 THR A CA 1
ATOM 702 C C . THR A 1 84 ? 9.906 10.703 -9.125 1 94.06 84 THR A C 1
ATOM 704 O O . THR A 1 84 ? 10.641 11.633 -8.773 1 94.06 84 THR A O 1
ATOM 707 N N . SER A 1 85 ? 8.625 10.789 -9.242 1 90.56 85 SER A N 1
ATOM 708 C CA . SER A 1 85 ? 7.953 12.062 -9 1 90.56 85 SER A CA 1
ATOM 709 C C . SER A 1 85 ? 8.125 12.516 -7.555 1 90.56 85 SER A C 1
ATOM 711 O O . SER A 1 85 ? 8.188 13.711 -7.273 1 90.56 85 SER A O 1
ATOM 713 N N . GLU A 1 86 ? 8.258 11.508 -6.711 1 92.69 86 GLU A N 1
ATOM 714 C CA . GLU A 1 86 ? 8.406 11.805 -5.289 1 92.69 86 GLU A CA 1
ATOM 715 C C . GLU A 1 86 ? 9.875 11.859 -4.887 1 92.69 86 GLU A C 1
ATOM 717 O O . GLU A 1 86 ? 10.195 11.992 -3.705 1 92.69 86 GLU A O 1
ATOM 722 N N . HIS A 1 87 ? 10.742 11.727 -5.875 1 93.38 87 HIS A N 1
ATOM 723 C CA . HIS A 1 87 ? 12.18 11.805 -5.664 1 93.38 87 HIS A CA 1
ATOM 724 C C . HIS A 1 87 ? 12.648 10.734 -4.68 1 93.38 87 HIS A C 1
ATOM 726 O O . HIS A 1 87 ? 13.43 11.023 -3.77 1 93.38 87 HIS A O 1
ATOM 732 N N . VAL A 1 88 ? 12.125 9.523 -4.793 1 96.44 88 VAL A N 1
ATOM 733 C CA . VAL A 1 88 ? 12.484 8.383 -3.951 1 96.44 88 VAL A CA 1
ATOM 734 C C . VAL A 1 88 ? 13.664 7.637 -4.574 1 96.44 88 VAL A C 1
ATOM 736 O O . VAL A 1 88 ? 13.516 6.992 -5.617 1 96.44 88 VAL A O 1
ATOM 739 N N . THR A 1 89 ? 14.797 7.715 -3.83 1 96.44 89 THR A N 1
ATOM 740 C CA . THR A 1 89 ? 15.992 7.102 -4.395 1 96.44 89 THR A CA 1
ATOM 741 C C . THR A 1 89 ? 16.609 6.109 -3.412 1 96.44 89 THR A C 1
ATOM 743 O O . THR A 1 89 ? 17.531 5.375 -3.762 1 96.44 89 THR A O 1
ATOM 746 N N . SER A 1 90 ? 16.125 6.027 -2.178 1 97.69 90 SER A N 1
ATOM 747 C CA . SER A 1 90 ? 16.672 5.141 -1.163 1 97.69 90 SER A CA 1
ATOM 748 C C . SER A 1 90 ? 15.594 4.262 -0.542 1 97.69 90 SER A C 1
ATOM 750 O O . SER A 1 90 ? 14.406 4.527 -0.706 1 97.69 90 SER A O 1
ATOM 752 N N . ARG A 1 91 ? 16.047 3.258 0.176 1 98.25 91 ARG A N 1
ATOM 753 C CA . ARG A 1 91 ? 15.125 2.363 0.864 1 98.25 91 ARG A CA 1
ATOM 754 C C . ARG A 1 91 ? 14.297 3.117 1.898 1 98.25 91 ARG A C 1
ATOM 756 O O . ARG A 1 91 ? 13.094 2.9 2.014 1 98.25 91 ARG A O 1
ATOM 763 N N . GLU A 1 92 ? 15.055 3.992 2.627 1 97.88 92 GLU A N 1
ATOM 764 C CA . GLU A 1 92 ? 14.391 4.754 3.682 1 97.88 92 GLU A CA 1
ATOM 765 C C . GLU A 1 92 ? 13.32 5.676 3.104 1 97.88 92 GLU A C 1
ATOM 767 O O . GLU A 1 92 ? 12.25 5.84 3.695 1 97.88 92 GLU A O 1
ATOM 772 N N . GLN A 1 93 ? 13.57 6.246 2.037 1 97.88 93 GLN A N 1
ATOM 773 C CA . GLN A 1 93 ? 12.594 7.125 1.403 1 97.88 93 GLN A CA 1
ATOM 774 C C . GLN A 1 93 ? 11.391 6.332 0.904 1 97.88 93 GLN A C 1
ATOM 776 O O . GLN A 1 93 ? 10.25 6.805 0.985 1 97.88 93 GLN A O 1
ATOM 781 N N . LEU A 1 94 ? 11.625 5.195 0.349 1 98.56 94 LEU A N 1
ATOM 782 C CA . LEU A 1 94 ? 10.531 4.344 -0.091 1 98.56 94 LEU A CA 1
ATOM 783 C C . LEU A 1 94 ? 9.695 3.875 1.097 1 98.56 94 LEU A C 1
ATOM 785 O O . LEU A 1 94 ? 8.461 3.838 1.02 1 98.56 94 LEU A O 1
ATOM 789 N N . ARG A 1 95 ? 10.391 3.527 2.16 1 98.62 95 ARG A N 1
ATOM 790 C CA . ARG A 1 95 ? 9.727 3.182 3.414 1 98.62 95 ARG A CA 1
ATOM 791 C C . ARG A 1 95 ? 8.773 4.289 3.857 1 98.62 95 ARG A C 1
ATOM 793 O O . ARG A 1 95 ? 7.621 4.023 4.199 1 98.62 95 ARG A O 1
ATOM 800 N N . GLU A 1 96 ? 9.219 5.477 3.811 1 98.38 96 GLU A N 1
ATOM 801 C CA . GLU A 1 96 ? 8.406 6.625 4.195 1 98.38 96 GLU A CA 1
ATOM 802 C C . GLU A 1 96 ? 7.211 6.801 3.258 1 98.38 96 GLU A C 1
ATOM 804 O O . GLU A 1 96 ? 6.105 7.117 3.699 1 98.38 96 GLU A O 1
ATOM 809 N N . LEU A 1 97 ? 7.492 6.621 2.008 1 97.81 97 LEU A N 1
ATOM 810 C CA . LEU A 1 97 ? 6.441 6.766 1.004 1 97.81 97 LEU A CA 1
ATOM 811 C C . LEU A 1 97 ? 5.289 5.805 1.28 1 97.81 97 LEU A C 1
ATOM 813 O O . LEU A 1 97 ? 4.121 6.207 1.251 1 97.81 97 LEU A O 1
ATOM 817 N N . VAL A 1 98 ? 5.543 4.559 1.602 1 98.5 98 VAL A N 1
ATOM 818 C CA . VAL A 1 98 ? 4.551 3.521 1.861 1 98.5 98 VAL A CA 1
ATOM 819 C C . VAL A 1 98 ? 3.816 3.824 3.164 1 98.5 98 VAL A C 1
ATOM 821 O O . VAL A 1 98 ? 2.588 3.732 3.229 1 98.5 98 VAL A O 1
ATOM 824 N N . LEU A 1 99 ? 4.582 4.172 4.145 1 98.75 99 LEU A N 1
ATOM 825 C CA . LEU A 1 99 ? 4.012 4.457 5.457 1 98.75 99 LEU A CA 1
ATOM 826 C C . LEU A 1 99 ? 3.07 5.656 5.391 1 98.75 99 LEU A C 1
ATOM 828 O O . LEU A 1 99 ? 1.987 5.633 5.98 1 98.75 99 LEU A O 1
ATOM 832 N N . LEU A 1 100 ? 3.48 6.664 4.707 1 98.19 100 LEU A N 1
ATOM 833 C CA . LEU A 1 100 ? 2.668 7.871 4.59 1 98.19 100 LEU A CA 1
ATOM 834 C C . LEU A 1 100 ? 1.362 7.578 3.857 1 98.19 100 LEU A C 1
ATOM 836 O O . LEU A 1 100 ? 0.293 8.016 4.285 1 98.19 100 LEU A O 1
ATOM 840 N N . GLU A 1 101 ? 1.477 6.867 2.762 1 97.69 101 GLU A N 1
ATOM 841 C CA . GLU A 1 101 ? 0.261 6.5 2.041 1 97.69 101 GLU A CA 1
ATOM 842 C C . GLU A 1 101 ? -0.694 5.715 2.934 1 97.69 101 GLU A C 1
ATOM 844 O O . GLU A 1 101 ? -1.89 6.012 2.986 1 97.69 101 GLU A O 1
ATOM 849 N N . GLU A 1 102 ? -0.171 4.699 3.607 1 98.56 102 GLU A N 1
ATOM 850 C CA . GLU A 1 102 ? -0.993 3.865 4.484 1 98.56 102 GLU A CA 1
ATOM 851 C C . GLU A 1 102 ? -1.635 4.695 5.59 1 98.56 102 GLU A C 1
ATOM 853 O O . GLU A 1 102 ? -2.814 4.52 5.902 1 98.56 102 GLU A O 1
ATOM 858 N N . PHE A 1 103 ? -0.881 5.559 6.23 1 98.81 103 PHE A N 1
ATOM 859 C CA . PHE A 1 103 ? -1.383 6.418 7.297 1 98.81 103 PHE A CA 1
ATOM 860 C C . PHE A 1 103 ? -2.527 7.289 6.797 1 98.81 103 PHE A C 1
ATOM 862 O O . PHE A 1 103 ? -3.588 7.352 7.418 1 98.81 103 PHE A O 1
ATOM 869 N N . LYS A 1 104 ? -2.371 7.926 5.688 1 97.5 104 LYS A N 1
ATOM 870 C CA . LYS A 1 104 ? -3.385 8.805 5.109 1 97.5 104 LYS A CA 1
ATOM 871 C C . LYS A 1 104 ? -4.664 8.031 4.793 1 97.5 104 LYS A C 1
ATOM 873 O O . LYS A 1 104 ? -5.762 8.578 4.891 1 97.5 104 LYS A O 1
ATOM 878 N N . ASN A 1 105 ? -4.516 6.82 4.438 1 97.5 105 ASN A N 1
ATOM 879 C CA . ASN A 1 105 ? -5.668 5.977 4.145 1 97.5 105 ASN A CA 1
ATOM 880 C C . ASN A 1 105 ? -6.426 5.602 5.414 1 97.5 105 ASN A C 1
ATOM 882 O O . ASN A 1 105 ? -7.578 5.168 5.348 1 97.5 105 ASN A O 1
ATOM 886 N N . CYS A 1 106 ? -5.832 5.754 6.52 1 98.31 106 CYS A N 1
ATOM 887 C CA . CYS A 1 106 ? -6.418 5.281 7.77 1 98.31 106 CYS A CA 1
ATOM 888 C C . CYS A 1 106 ? -7.035 6.438 8.547 1 98.31 106 CYS A C 1
ATOM 890 O O . CYS A 1 106 ? -7.609 6.23 9.617 1 98.31 106 CYS A O 1
ATOM 892 N N . VAL A 1 107 ? -6.902 7.594 8.125 1 98 107 VAL A N 1
ATOM 893 C CA . VAL A 1 107 ? -7.43 8.742 8.852 1 98 107 VAL A CA 1
ATOM 894 C C . VAL A 1 107 ? -8.68 9.273 8.148 1 98 107 VAL A C 1
ATOM 896 O O . VAL A 1 107 ? -8.875 9.031 6.953 1 98 107 VAL A O 1
ATOM 899 N N . PRO A 1 108 ? -9.539 9.961 8.867 1 96.81 108 PRO A N 1
ATOM 900 C CA . PRO A 1 108 ? -10.711 10.562 8.227 1 96.81 108 PRO A CA 1
ATOM 901 C C . PRO A 1 108 ? -10.336 11.492 7.074 1 96.81 108 PRO A C 1
ATOM 903 O O . PRO A 1 108 ? -9.266 12.102 7.094 1 96.81 108 PRO A O 1
ATOM 906 N N . ASP A 1 109 ? -11.227 11.758 6.184 1 95.19 109 ASP A N 1
ATOM 907 C CA . ASP A 1 109 ? -10.984 12.523 4.969 1 95.19 109 ASP A CA 1
ATOM 908 C C . ASP A 1 109 ? -10.523 13.945 5.301 1 95.19 109 ASP A C 1
ATOM 910 O O . ASP A 1 109 ? -9.641 14.492 4.633 1 95.19 109 ASP A O 1
ATOM 914 N N . ALA A 1 110 ? -11.125 14.539 6.273 1 95.56 110 ALA A N 1
ATOM 915 C CA . ALA A 1 110 ? -10.766 15.906 6.641 1 95.56 110 ALA A CA 1
ATOM 916 C C . ALA A 1 110 ? -9.312 15.992 7.09 1 95.56 110 ALA A C 1
ATOM 918 O O . ALA A 1 110 ? -8.609 16.938 6.754 1 95.56 110 ALA A O 1
ATOM 919 N N . VAL A 1 111 ? -8.875 14.984 7.789 1 97.31 111 VAL A N 1
ATOM 920 C CA . VAL A 1 111 ? -7.492 14.945 8.258 1 97.31 111 VAL A CA 1
ATOM 921 C C . VAL A 1 111 ? -6.555 14.672 7.09 1 97.31 111 VAL A C 1
ATOM 923 O O . VAL A 1 111 ? -5.508 15.312 6.957 1 97.31 111 VAL A O 1
ATOM 926 N N . ALA A 1 112 ? -6.918 13.781 6.266 1 96 112 ALA A N 1
ATOM 927 C CA . ALA A 1 112 ? -6.109 13.461 5.09 1 96 112 ALA A CA 1
ATOM 928 C C . ALA A 1 112 ? -5.914 14.695 4.207 1 96 112 ALA A C 1
ATOM 930 O O . ALA A 1 112 ? -4.812 14.945 3.715 1 96 112 ALA A O 1
ATOM 931 N N . THR A 1 113 ? -6.973 15.398 3.973 1 92.31 113 THR A N 1
ATOM 932 C CA . THR A 1 113 ? -6.895 16.625 3.199 1 92.31 113 THR A CA 1
ATOM 933 C C . THR A 1 113 ? -5.965 17.641 3.873 1 92.31 113 THR A C 1
ATOM 935 O O . THR A 1 113 ? -5.156 18.281 3.207 1 92.31 113 THR A O 1
ATOM 938 N N . TYR A 1 114 ? -6.094 17.781 5.164 1 94.88 114 TYR A N 1
ATOM 939 C CA . TYR A 1 114 ? -5.234 18.672 5.945 1 94.88 114 TYR A CA 1
ATOM 940 C C . TYR A 1 114 ? -3.768 18.297 5.77 1 94.88 114 TYR A C 1
ATOM 942 O O . TYR A 1 114 ? -2.918 19.172 5.582 1 94.88 114 TYR A O 1
ATOM 950 N N . LEU A 1 115 ? -3.471 17.094 5.84 1 96.31 115 LEU A N 1
ATOM 951 C CA . LEU A 1 115 ? -2.105 16.609 5.668 1 96.31 115 LEU A CA 1
ATOM 952 C C . LEU A 1 115 ? -1.596 16.906 4.262 1 96.31 115 LEU A C 1
ATOM 954 O O . LEU A 1 115 ? -0.433 17.281 4.086 1 96.31 115 LEU A O 1
ATOM 958 N N . HIS A 1 116 ? -2.416 16.656 3.328 1 90.5 116 HIS A N 1
ATOM 959 C CA . HIS A 1 116 ? -2.055 16.953 1.943 1 90.5 116 HIS A CA 1
ATOM 960 C C . HIS A 1 116 ? -1.723 18.422 1.754 1 90.5 116 HIS A C 1
ATOM 962 O O . HIS A 1 116 ? -0.708 18.766 1.142 1 90.5 116 HIS A O 1
ATOM 968 N N . ASP A 1 117 ? -2.549 19.266 2.312 1 89.75 117 ASP A N 1
ATOM 969 C CA . ASP A 1 117 ? -2.357 20.719 2.205 1 89.75 117 ASP A CA 1
ATOM 970 C C . ASP A 1 117 ? -1.04 21.141 2.846 1 89.75 117 ASP A C 1
ATOM 972 O O . ASP A 1 117 ? -0.411 22.109 2.398 1 89.75 117 ASP A O 1
ATOM 976 N N . ARG A 1 118 ? -0.611 20.438 3.803 1 92.12 118 ARG A N 1
ATOM 977 C CA . ARG A 1 118 ? 0.613 20.766 4.527 1 92.12 118 ARG A CA 1
ATOM 978 C C . ARG A 1 118 ? 1.826 20.109 3.877 1 92.12 118 ARG A C 1
ATOM 980 O O . ARG A 1 118 ? 2.959 20.312 4.316 1 92.12 118 ARG A O 1
ATOM 987 N N . GLN A 1 119 ? 1.633 19.344 2.848 1 89.44 119 GLN A N 1
ATOM 988 C CA . GLN A 1 119 ? 2.688 18.703 2.066 1 89.44 119 GLN A CA 1
ATOM 989 C C . GLN A 1 119 ? 3.652 17.938 2.969 1 89.44 119 GLN A C 1
ATOM 991 O O . GLN A 1 119 ? 4.867 18.125 2.891 1 89.44 119 GLN A O 1
ATOM 996 N N . VAL A 1 120 ? 3.121 17.125 3.803 1 94.19 120 VAL A N 1
ATOM 997 C CA . VAL A 1 120 ? 3.953 16.344 4.711 1 94.19 120 VAL A CA 1
ATOM 998 C C . VAL A 1 120 ? 4.75 15.305 3.92 1 94.19 120 VAL A C 1
ATOM 1000 O O . VAL A 1 120 ? 4.246 14.727 2.955 1 94.19 120 VAL A O 1
ATOM 1003 N N . THR A 1 121 ? 6.012 15.086 4.398 1 91.94 121 THR A N 1
ATOM 1004 C CA . THR A 1 121 ? 6.871 14.195 3.635 1 91.94 121 THR A CA 1
ATOM 1005 C C . THR A 1 121 ? 7.316 13.008 4.488 1 91.94 121 THR A C 1
ATOM 1007 O O . THR A 1 121 ? 7.906 12.055 3.977 1 91.94 121 THR A O 1
ATOM 1010 N N . THR A 1 122 ? 7.043 13.016 5.758 1 97 122 THR A N 1
ATOM 1011 C CA . THR A 1 122 ? 7.383 11.898 6.637 1 97 122 THR A CA 1
ATOM 1012 C C . THR A 1 122 ? 6.176 11.492 7.48 1 97 122 THR A C 1
ATOM 1014 O O . THR A 1 122 ? 5.27 12.297 7.711 1 97 122 THR A O 1
ATOM 1017 N N . LEU A 1 123 ? 6.215 10.281 7.902 1 98.56 123 LEU A N 1
ATOM 1018 C CA . LEU A 1 123 ? 5.16 9.766 8.766 1 98.56 123 LEU A CA 1
ATOM 1019 C C . LEU A 1 123 ? 5.102 10.539 10.078 1 98.56 123 LEU A C 1
ATOM 1021 O O . LEU A 1 123 ? 4.016 10.852 10.57 1 98.56 123 LEU A O 1
ATOM 1025 N N . ALA A 1 124 ? 6.25 10.797 10.656 1 98.44 124 ALA A N 1
ATOM 1026 C CA . ALA A 1 124 ? 6.312 11.531 11.922 1 98.44 124 ALA A CA 1
ATOM 1027 C C . ALA A 1 124 ? 5.664 12.906 11.789 1 98.44 124 ALA A C 1
ATOM 1029 O O . ALA A 1 124 ? 4.875 13.312 12.641 1 98.44 124 ALA A O 1
ATOM 1030 N N . GLN A 1 125 ? 5.984 13.594 10.773 1 98.31 125 GLN A N 1
ATOM 1031 C CA . GLN A 1 125 ? 5.395 14.906 10.508 1 98.31 125 GLN A CA 1
ATOM 1032 C C . GLN A 1 125 ? 3.883 14.797 10.336 1 98.31 125 GLN A C 1
ATOM 1034 O O . GLN A 1 125 ? 3.133 15.617 10.867 1 98.31 125 GLN A O 1
ATOM 1039 N N . ALA A 1 126 ? 3.434 13.836 9.562 1 98.69 126 ALA A N 1
ATOM 1040 C CA . ALA A 1 126 ? 2.01 13.625 9.328 1 98.69 126 ALA A CA 1
ATOM 1041 C C . ALA A 1 126 ? 1.261 13.391 10.633 1 98.69 126 ALA A C 1
ATOM 1043 O O . ALA A 1 126 ? 0.187 13.953 10.852 1 98.69 126 ALA A O 1
ATOM 1044 N N . ALA A 1 127 ? 1.833 12.562 11.469 1 98.81 127 ALA A N 1
ATOM 1045 C CA . ALA A 1 127 ? 1.199 12.219 12.734 1 98.81 127 ALA A CA 1
ATOM 1046 C C . ALA A 1 127 ? 1.045 13.453 13.625 1 98.81 127 ALA A C 1
ATOM 1048 O O . ALA A 1 127 ? -0.015 13.672 14.219 1 98.81 127 ALA A O 1
ATOM 1049 N N . VAL A 1 128 ? 2.076 14.234 13.703 1 98.62 128 VAL A N 1
ATOM 1050 C CA . VAL A 1 128 ? 2.041 15.453 14.508 1 98.62 128 VAL A CA 1
ATOM 1051 C C . VAL A 1 128 ? 0.977 16.406 13.969 1 98.62 128 VAL A C 1
ATOM 1053 O O . VAL A 1 128 ? 0.191 16.969 14.734 1 98.62 128 VAL A O 1
ATOM 1056 N N . CYS A 1 129 ? 0.941 16.578 12.656 1 98.31 129 CYS A N 1
ATOM 1057 C CA . CYS A 1 129 ? -0.053 17.438 12.031 1 98.31 129 CYS A CA 1
ATOM 1058 C C . CYS A 1 129 ? -1.464 16.922 12.289 1 98.31 129 CYS A C 1
ATOM 1060 O O . CYS A 1 129 ? -2.381 17.703 12.531 1 98.31 129 CYS A O 1
ATOM 1062 N N . ALA A 1 130 ? -1.637 15.672 12.227 1 98.31 130 ALA A N 1
ATOM 1063 C CA . ALA A 1 130 ? -2.949 15.078 12.477 1 98.31 130 ALA A CA 1
ATOM 1064 C C . ALA A 1 130 ? -3.404 15.352 13.906 1 98.31 130 ALA A C 1
ATOM 1066 O O . ALA A 1 130 ? -4.566 15.68 14.148 1 98.31 130 ALA A O 1
ATOM 1067 N N . ASP A 1 131 ? -2.521 15.164 14.812 1 98.12 131 ASP A N 1
ATOM 1068 C CA . ASP A 1 131 ? -2.854 15.453 16.203 1 98.12 131 ASP A CA 1
ATOM 1069 C C . ASP A 1 131 ? -3.193 16.922 16.391 1 98.12 131 ASP A C 1
ATOM 1071 O O . ASP A 1 131 ? -4.094 17.266 17.156 1 98.12 131 ASP A O 1
ATOM 1075 N N . GLN A 1 132 ? -2.406 17.797 15.766 1 97.06 132 GLN A N 1
ATOM 1076 C CA . GLN A 1 132 ? -2.705 19.219 15.805 1 97.06 132 GLN A CA 1
ATOM 1077 C C . GLN A 1 132 ? -4.105 19.516 15.273 1 97.06 132 GLN A C 1
ATOM 1079 O O . GLN A 1 132 ? -4.863 20.266 15.875 1 97.06 132 GLN A O 1
ATOM 1084 N N . TYR A 1 133 ? -4.41 18.938 14.188 1 96.88 133 TYR A N 1
ATOM 1085 C CA . TYR A 1 133 ? -5.75 19.078 13.625 1 96.88 133 TYR A CA 1
ATOM 1086 C C . TYR A 1 133 ? -6.812 18.641 14.625 1 96.88 133 TYR A C 1
ATOM 1088 O O . TYR A 1 133 ? -7.816 19.328 14.82 1 96.88 133 TYR A O 1
ATOM 1096 N N . ALA A 1 134 ? -6.605 17.469 15.172 1 95.19 134 ALA A N 1
ATOM 1097 C CA . ALA A 1 134 ? -7.566 16.906 16.125 1 95.19 134 ALA A CA 1
ATOM 1098 C C . ALA A 1 134 ? -7.75 17.812 17.328 1 95.19 134 ALA A C 1
ATOM 1100 O O . ALA A 1 134 ? -8.859 17.953 17.844 1 95.19 134 ALA A O 1
ATOM 1101 N N . LEU A 1 135 ? -6.699 18.438 17.812 1 93.5 135 LEU A N 1
ATOM 1102 C CA . LEU A 1 135 ? -6.738 19.328 18.969 1 93.5 135 LEU A CA 1
ATOM 1103 C C . LEU A 1 135 ? -7.488 20.609 18.641 1 93.5 135 LEU A C 1
ATOM 1105 O O . LEU A 1 135 ? -8.219 21.141 19.484 1 93.5 135 LEU A O 1
ATOM 1109 N N . THR A 1 136 ? -7.363 21.047 17.469 1 92.88 136 THR A N 1
ATOM 1110 C CA . THR A 1 136 ? -7.941 22.328 17.078 1 92.88 136 THR A CA 1
ATOM 1111 C C . THR A 1 136 ? -9.398 22.156 16.656 1 92.88 136 THR A C 1
ATOM 1113 O O . THR A 1 136 ? -10.156 23.125 16.609 1 92.88 136 THR A O 1
ATOM 1116 N N . HIS A 1 137 ? -9.891 21.156 16.25 1 88.06 137 HIS A N 1
ATOM 1117 C CA . HIS A 1 137 ? -11.242 20.922 15.773 1 88.06 137 HIS A CA 1
ATOM 1118 C C . HIS A 1 137 ? -12.039 20.062 16.75 1 88.06 137 HIS A C 1
ATOM 1120 O O . HIS A 1 137 ? -13.125 19.578 16.422 1 88.06 137 HIS A O 1
ATOM 1126 N N . LYS A 1 138 ? -11.43 19.625 17.75 1 73.12 138 LYS A N 1
ATOM 1127 C CA . LYS A 1 138 ? -12.203 18.984 18.828 1 73.12 138 LYS A CA 1
ATOM 1128 C C . LYS A 1 138 ? -13.336 19.891 19.297 1 73.12 138 LYS A C 1
ATOM 1130 O O . LYS A 1 138 ? -13.109 21.016 19.719 1 73.12 138 LYS A O 1
ATOM 1135 N N . SER A 1 139 ? -14.344 20.141 18.5 1 58.25 139 SER A N 1
ATOM 1136 C CA . SER A 1 139 ? -15.516 20.875 18.984 1 58.25 139 SER A CA 1
ATOM 1137 C C . SER A 1 139 ? -15.758 20.594 20.469 1 58.25 139 SER A C 1
ATOM 1139 O O . SER A 1 139 ? -15.461 19.5 20.953 1 58.25 139 SER A O 1
ATOM 1141 N N . VAL A 1 140 ? -15.961 21.656 21.172 1 50.91 140 VAL A N 1
ATOM 1142 C CA . VAL A 1 140 ? -16.672 21.969 22.406 1 50.91 140 VAL A CA 1
ATOM 1143 C C . VAL A 1 140 ? -17.953 21.156 22.484 1 50.91 140 VAL A C 1
ATOM 1145 O O . VAL A 1 140 ? -18.906 21.391 21.734 1 50.91 140 VAL A O 1
ATOM 1148 N N . PHE A 1 141 ? -17.984 20 22.312 1 46.59 141 PHE A N 1
ATOM 1149 C CA . PHE A 1 141 ? -19.234 19.422 22.797 1 46.59 141 PHE A CA 1
ATOM 1150 C C . PHE A 1 141 ? -19.734 20.156 24.031 1 46.59 141 PHE A C 1
ATOM 1152 O O . PHE A 1 141 ? -19.141 20.062 25.109 1 46.59 141 PHE A O 1
ATOM 1159 N N . VAL A 1 142 ? -20.203 21.359 23.969 1 45.38 142 VAL A N 1
ATOM 1160 C CA . VAL A 1 142 ? -21.125 21.922 24.938 1 45.38 142 VAL A CA 1
ATOM 1161 C C . VAL A 1 142 ? -22.219 20.922 25.281 1 45.38 142 VAL A C 1
ATOM 1163 O O . VAL A 1 142 ? -22.906 20.422 24.375 1 45.38 142 VAL A O 1
ATOM 1166 N N . PRO A 1 143 ? -22.109 20.297 26.297 1 45.78 143 PRO A N 1
ATOM 1167 C CA . PRO A 1 143 ? -23.203 19.469 26.812 1 45.78 143 PRO A CA 1
ATOM 1168 C C . PRO A 1 143 ? -24.578 20.094 26.578 1 45.78 143 PRO A C 1
ATOM 1170 O O . PRO A 1 143 ? -24.75 21.312 26.719 1 45.78 143 PRO A O 1
ATOM 1173 N N . PHE A 1 144 ? -25.312 19.625 25.609 1 41.84 144 PHE A N 1
ATO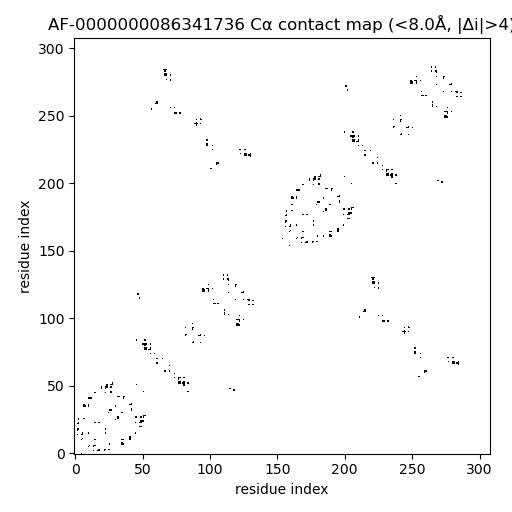M 1174 C CA . PHE A 1 144 ? -26.734 19.969 25.594 1 41.84 144 PHE A CA 1
ATOM 1175 C C . PHE A 1 144 ? -27.297 20.031 27.016 1 41.84 144 PHE A C 1
ATOM 1177 O O . PHE A 1 144 ? -27.297 19.016 27.734 1 41.84 144 PHE A O 1
ATOM 1184 N N . SER A 1 145 ? -27.125 21.109 27.703 1 38.78 145 SER A N 1
ATOM 1185 C CA . SER A 1 145 ? -27.922 21.344 28.906 1 38.78 145 SER A CA 1
ATOM 1186 C C . SER A 1 145 ? -29.391 21 28.672 1 38.78 145 SER A C 1
ATOM 1188 O O . SER A 1 145 ? -30.031 21.594 27.797 1 38.78 145 SER A O 1
ATOM 1190 N N . SER A 1 146 ? -29.828 19.781 28.75 1 40.34 146 SER A N 1
ATOM 1191 C CA . SER A 1 146 ? -31.219 19.391 28.953 1 40.34 146 SER A CA 1
ATOM 1192 C C . SER A 1 146 ? -31.953 20.375 29.844 1 40.34 146 SER A C 1
ATOM 1194 O O . SER A 1 146 ? -31.578 20.562 31.016 1 40.34 146 SER A O 1
ATOM 1196 N N . SER A 1 147 ? -32.406 21.516 29.391 1 38.56 147 SER A N 1
ATOM 1197 C CA . SER A 1 147 ? -33.406 22.312 30.109 1 38.56 147 SER A CA 1
ATOM 1198 C C . SER A 1 147 ? -34.531 21.438 30.656 1 38.56 147 SER A C 1
ATOM 1200 O O . SER A 1 147 ? -35.125 20.656 29.922 1 38.56 147 SER A O 1
ATOM 1202 N N . PRO A 1 148 ? -34.594 21.234 31.984 1 42.28 148 PRO A N 1
ATOM 1203 C CA . PRO A 1 148 ? -35.656 20.578 32.719 1 42.28 148 PRO A CA 1
ATOM 1204 C C . PRO A 1 148 ? -37.031 21.125 32.375 1 42.28 148 PRO A C 1
ATOM 1206 O O . PRO A 1 148 ? -37.219 22.344 32.281 1 42.28 148 PRO A O 1
ATOM 1209 N N . SER A 1 149 ? -37.812 20.625 31.406 1 41.62 149 SER A N 1
ATOM 1210 C CA . SER A 1 149 ? -39.219 20.969 31.266 1 41.62 149 SER A CA 1
ATOM 1211 C C . SER A 1 149 ? -39.906 21.031 32.625 1 41.62 149 SER A C 1
ATOM 1213 O O . SER A 1 149 ? -39.781 20.094 33.438 1 41.62 149 SER A O 1
ATOM 1215 N N . ARG A 1 150 ? -40.281 22.203 33.219 1 36.38 150 ARG A N 1
ATOM 1216 C CA . ARG A 1 150 ? -41.094 22.688 34.312 1 36.38 150 ARG A CA 1
ATOM 1217 C C . ARG A 1 150 ? -42.469 22 34.344 1 36.38 150 ARG A C 1
ATOM 1219 O O . ARG A 1 150 ? -43.344 22.344 33.531 1 36.38 150 ARG A O 1
ATOM 1226 N N . CYS A 1 151 ? -42.594 20.703 34.406 1 37.22 151 CYS A N 1
ATOM 1227 C CA . CYS A 1 151 ? -43.969 20.25 34.594 1 37.22 151 CYS A CA 1
ATOM 1228 C C . CYS A 1 151 ? -44.625 20.953 35.75 1 37.22 151 CYS A C 1
ATOM 1230 O O . CYS A 1 151 ? -45.844 21.094 35.781 1 37.22 151 CYS A O 1
ATOM 1232 N N . ILE A 1 152 ? -44.094 20.922 37.031 1 39.09 152 ILE A N 1
ATOM 1233 C CA . ILE A 1 152 ? -45.062 20.547 38.062 1 39.09 152 ILE A CA 1
ATOM 1234 C C . ILE A 1 152 ? -45.875 21.766 38.406 1 39.09 152 ILE A C 1
ATOM 1236 O O . ILE A 1 152 ? -46.594 21.766 39.438 1 39.09 152 ILE A O 1
ATOM 1240 N N . ARG A 1 153 ? -45.781 22.953 37.969 1 30.84 153 ARG A N 1
ATOM 1241 C CA . ARG A 1 153 ? -46.531 23.828 38.875 1 30.84 153 ARG A CA 1
ATOM 1242 C C . ARG A 1 153 ? -48.031 23.562 38.75 1 30.84 153 ARG A C 1
ATOM 1244 O O . ARG A 1 153 ? -48.719 23.5 39.781 1 30.84 153 ARG A O 1
ATOM 1251 N N . SER A 1 154 ? -48.719 23.75 37.656 1 28.28 154 SER A N 1
ATOM 1252 C CA . SER A 1 154 ? -50.094 24.172 37.906 1 28.28 154 SER A CA 1
ATOM 1253 C C . SER A 1 154 ? -50.969 22.984 38.281 1 28.28 154 SER A C 1
ATOM 1255 O O . SER A 1 154 ? -50.719 21.859 37.812 1 28.28 154 SER A O 1
ATOM 1257 N N . MET B 1 1 ? -9.344 -30.25 21.344 1 64.88 1 MET B N 1
ATOM 1258 C CA . MET B 1 1 ? -8.508 -29.078 21.156 1 64.88 1 MET B CA 1
ATOM 1259 C C . MET B 1 1 ? -8.516 -28.625 19.703 1 64.88 1 MET B C 1
ATOM 1261 O O . MET B 1 1 ? -8.609 -29.453 18.797 1 64.88 1 MET B O 1
ATOM 1265 N N . SER B 1 2 ? -8.742 -27.375 19.484 1 83.56 2 SER B N 1
ATOM 1266 C CA . SER B 1 2 ? -8.75 -26.859 18.125 1 83.56 2 SER B CA 1
ATOM 1267 C C . SER B 1 2 ? -7.43 -27.141 17.422 1 83.56 2 SER B C 1
ATOM 1269 O O . SER B 1 2 ? -6.414 -27.391 18.078 1 83.56 2 SER B O 1
ATOM 1271 N N . LEU B 1 3 ? -7.559 -27.406 16.141 1 82.94 3 LEU B N 1
ATOM 1272 C CA . LEU B 1 3 ? -6.348 -27.656 15.367 1 82.94 3 LEU B CA 1
ATOM 1273 C C . LEU B 1 3 ? -5.258 -26.656 15.727 1 82.94 3 LEU B C 1
ATOM 1275 O O . LEU B 1 3 ? -4.082 -27.016 15.828 1 82.94 3 LEU B O 1
ATOM 1279 N N . ALA B 1 4 ? -5.656 -25.484 15.938 1 82.94 4 ALA B N 1
ATOM 1280 C CA . ALA B 1 4 ? -4.723 -24.453 16.359 1 82.94 4 ALA B CA 1
ATOM 1281 C C . ALA B 1 4 ? -4.105 -24.797 17.719 1 82.94 4 ALA B C 1
ATOM 1283 O O . ALA B 1 4 ? -2.902 -24.625 17.922 1 82.94 4 ALA B O 1
ATOM 1284 N N . GLY B 1 5 ? -4.934 -25.188 18.594 1 83.06 5 GLY B N 1
ATOM 1285 C CA . GLY B 1 5 ? -4.453 -25.578 19.906 1 83.06 5 GLY B CA 1
ATOM 1286 C C . GLY B 1 5 ? -3.477 -26.734 19.859 1 83.06 5 GLY B C 1
ATOM 1287 O O . GLY B 1 5 ? -2.471 -26.734 20.578 1 83.06 5 GLY B O 1
ATOM 1288 N N . GLU B 1 6 ? -3.764 -27.703 19.094 1 85.56 6 GLU B N 1
ATOM 1289 C CA . GLU B 1 6 ? -2.873 -28.844 18.906 1 85.56 6 GLU B CA 1
ATOM 1290 C C . GLU B 1 6 ? -1.517 -28.406 18.359 1 85.56 6 GLU B C 1
ATOM 1292 O O . GLU B 1 6 ? -0.475 -28.891 18.812 1 85.56 6 GLU B O 1
ATOM 1297 N N . PHE B 1 7 ? -1.521 -27.531 17.438 1 85.69 7 PHE B N 1
ATOM 1298 C CA . PHE B 1 7 ? -0.283 -27.047 16.844 1 85.69 7 PHE B CA 1
ATOM 1299 C C . PHE B 1 7 ? 0.559 -26.297 17.859 1 85.69 7 PHE B C 1
ATOM 1301 O O . PHE B 1 7 ? 1.783 -26.438 17.891 1 85.69 7 PHE B O 1
ATOM 1308 N N . ILE B 1 8 ? -0.162 -25.531 18.672 1 82.69 8 ILE B N 1
ATOM 1309 C CA . ILE B 1 8 ? 0.547 -24.734 19.672 1 82.69 8 ILE B CA 1
ATOM 1310 C C . ILE B 1 8 ? 1.244 -25.656 20.672 1 82.69 8 ILE B C 1
ATOM 1312 O O . ILE B 1 8 ? 2.371 -25.391 21.094 1 82.69 8 ILE B O 1
ATOM 1316 N N . GLN B 1 9 ? 0.629 -26.688 21.016 1 83.31 9 GLN B N 1
ATOM 1317 C CA . GLN B 1 9 ? 1.183 -27.625 22 1 83.31 9 GLN B CA 1
ATOM 1318 C C . GLN B 1 9 ? 2.314 -28.453 21.406 1 83.31 9 GLN B C 1
ATOM 1320 O O . GLN B 1 9 ? 3.299 -28.75 22.078 1 83.31 9 GLN B O 1
ATOM 1325 N N . SER B 1 10 ? 2.104 -28.812 20.156 1 86.88 10 SER B N 1
ATOM 1326 C CA . SER B 1 10 ? 3.104 -29.641 19.484 1 86.88 10 SER B CA 1
ATOM 1327 C C . SER B 1 10 ? 3.281 -29.219 18.031 1 86.88 10 SER B C 1
ATOM 1329 O O . SER B 1 10 ? 2.799 -29.891 17.109 1 86.88 10 SER B O 1
ATOM 1331 N N . PRO B 1 11 ? 3.975 -28.234 17.844 1 84.88 11 PRO B N 1
ATOM 1332 C CA . PRO B 1 11 ? 4.141 -27.719 16.484 1 84.88 11 PRO B CA 1
ATOM 1333 C C . PRO B 1 11 ? 4.844 -28.703 15.562 1 84.88 11 PRO B C 1
ATOM 1335 O O . PRO B 1 11 ? 5.84 -29.328 15.953 1 84.88 11 PRO B O 1
ATOM 1338 N N . SER B 1 12 ? 4.254 -28.953 14.383 1 88 12 SER B N 1
ATOM 1339 C CA . SER B 1 12 ? 4.816 -29.844 13.367 1 88 12 SER B CA 1
ATOM 1340 C C . SER B 1 12 ? 4.383 -29.438 11.969 1 88 12 SER B C 1
ATOM 1342 O O . SER B 1 12 ? 3.381 -28.734 11.805 1 88 12 SER B O 1
ATOM 1344 N N . TYR B 1 13 ? 5.18 -29.922 10.984 1 88.44 13 TYR B N 1
ATOM 1345 C CA . TYR B 1 13 ? 4.844 -29.641 9.586 1 88.44 13 TYR B CA 1
ATOM 1346 C C . TYR B 1 13 ? 3.502 -30.266 9.219 1 88.44 13 TYR B C 1
ATOM 1348 O O . TYR B 1 13 ? 2.746 -29.688 8.43 1 88.44 13 TYR B O 1
ATOM 1356 N N . GLU B 1 14 ? 3.318 -31.344 9.766 1 90.44 14 GLU B N 1
ATOM 1357 C CA . GLU B 1 14 ? 2.059 -32.031 9.492 1 90.44 14 GLU B CA 1
ATOM 1358 C C . GLU B 1 14 ? 0.866 -31.203 9.961 1 90.44 14 GLU B C 1
ATOM 1360 O O . GLU B 1 14 ? -0.11 -31.047 9.227 1 90.44 14 GLU B O 1
ATOM 1365 N N . LEU B 1 15 ? 0.972 -30.75 11.18 1 88.25 15 LEU B N 1
ATOM 1366 C CA . LEU B 1 15 ? -0.109 -29.938 11.727 1 88.25 15 LEU B CA 1
ATOM 1367 C C . LEU B 1 15 ? -0.238 -28.625 10.961 1 88.25 15 LEU B C 1
ATOM 1369 O O . LEU B 1 15 ? -1.35 -28.141 10.711 1 88.25 15 LEU B O 1
ATOM 1373 N N . LEU B 1 16 ? 0.868 -28.062 10.562 1 87.31 16 LEU B N 1
ATOM 1374 C CA . LEU B 1 16 ? 0.889 -26.812 9.797 1 87.31 16 LEU B CA 1
ATOM 1375 C C . LEU B 1 16 ? 0.113 -26.969 8.492 1 87.31 16 LEU B C 1
ATOM 1377 O O . LEU B 1 16 ? -0.651 -26.078 8.109 1 87.31 16 LEU B O 1
ATOM 1381 N N . SER B 1 17 ? 0.328 -28.094 7.859 1 88.06 17 SER B N 1
ATOM 1382 C CA . SER B 1 17 ? -0.273 -28.328 6.551 1 88.06 17 SER B CA 1
ATOM 1383 C C . SER B 1 17 ? -1.781 -28.516 6.66 1 88.06 17 SER B C 1
ATOM 1385 O O . SER B 1 17 ? -2.508 -28.375 5.676 1 88.06 17 SER B O 1
ATOM 1387 N N . ARG B 1 18 ? -2.312 -28.797 7.832 1 90.44 18 ARG B N 1
ATOM 1388 C CA . ARG B 1 18 ? -3.73 -29.062 8.039 1 90.44 18 ARG B CA 1
ATOM 1389 C C . ARG B 1 18 ? -4.473 -27.797 8.453 1 90.44 18 ARG B C 1
ATOM 1391 O O . ARG B 1 18 ? -5.703 -27.75 8.398 1 90.44 18 ARG B O 1
ATOM 1398 N N . CYS B 1 19 ? -3.756 -26.875 8.938 1 87.75 19 CYS B N 1
ATOM 1399 C CA . CYS B 1 19 ? -4.375 -25.656 9.445 1 87.75 19 CYS B CA 1
ATOM 1400 C C . CYS B 1 19 ? -4.855 -24.766 8.305 1 87.75 19 CYS B C 1
ATOM 1402 O O . CYS B 1 19 ? -4.203 -24.672 7.266 1 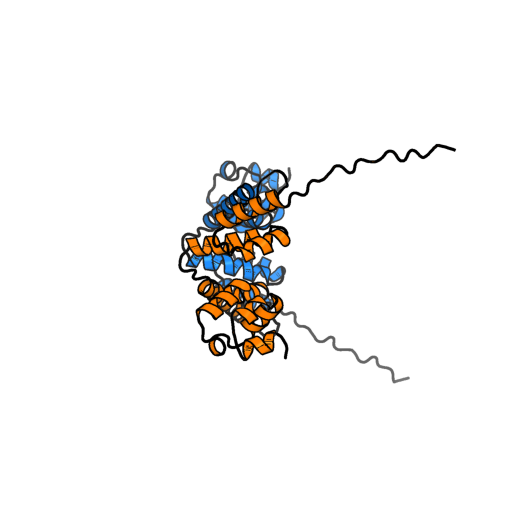87.75 19 CYS B O 1
ATOM 1404 N N . THR B 1 20 ? -5.996 -24.125 8.531 1 86.06 20 THR B N 1
ATOM 1405 C CA . THR B 1 20 ? -6.453 -23.109 7.602 1 86.06 20 THR B CA 1
ATOM 1406 C C . THR B 1 20 ? -5.637 -21.828 7.758 1 86.06 20 THR B C 1
ATOM 1408 O O . THR B 1 20 ? -4.926 -21.656 8.75 1 86.06 20 THR B O 1
ATOM 1411 N N . LYS B 1 21 ? -5.852 -21 6.758 1 82.88 21 LYS B N 1
ATOM 1412 C CA . LYS B 1 21 ? -5.148 -19.719 6.82 1 82.88 21 LYS B CA 1
ATOM 1413 C C . LYS B 1 21 ? -5.57 -18.922 8.055 1 82.88 21 LYS B C 1
ATOM 1415 O O . LYS B 1 21 ? -4.738 -18.281 8.695 1 82.88 21 LYS B O 1
ATOM 1420 N N . ASP B 1 22 ? -6.832 -19.062 8.367 1 84.12 22 ASP B N 1
ATOM 1421 C CA . ASP B 1 22 ? -7.332 -18.344 9.531 1 84.12 22 ASP B CA 1
ATOM 1422 C C . ASP B 1 22 ? -6.723 -18.891 10.82 1 84.12 22 ASP B C 1
ATOM 1424 O O . ASP B 1 22 ? -6.371 -18.125 11.719 1 84.12 22 ASP B O 1
ATOM 1428 N N . ASN B 1 23 ? -6.57 -20.188 10.891 1 84.69 23 ASN B N 1
ATOM 1429 C CA . ASN B 1 23 ? -5.922 -20.812 12.039 1 84.69 23 ASN B CA 1
ATOM 1430 C C . ASN B 1 23 ? -4.473 -20.359 12.18 1 84.69 23 ASN B C 1
ATOM 1432 O O . ASN B 1 23 ? -4.039 -19.984 13.273 1 84.69 23 ASN B O 1
ATOM 1436 N N . LEU B 1 24 ? -3.818 -20.359 11.086 1 84.62 24 LEU B N 1
ATOM 1437 C CA . LEU B 1 24 ? -2.4 -20.016 11.078 1 84.62 24 LEU B CA 1
ATOM 1438 C C . LEU B 1 24 ? -2.191 -18.562 11.453 1 84.62 24 LEU B C 1
ATOM 1440 O O . LEU B 1 24 ? -1.242 -18.219 12.164 1 84.62 24 LEU B O 1
ATOM 1444 N N . LEU B 1 25 ? -3.059 -17.797 10.977 1 84.88 25 LEU B N 1
ATOM 1445 C CA . LEU B 1 25 ? -2.977 -16.375 11.312 1 84.88 25 LEU B CA 1
ATOM 1446 C C . LEU B 1 25 ? -3.168 -16.156 12.805 1 84.88 25 LEU B C 1
ATOM 1448 O O . LEU B 1 25 ? -2.441 -15.383 13.422 1 84.88 25 LEU B O 1
ATOM 1452 N N . HIS B 1 26 ? -4.137 -16.844 13.344 1 83.88 26 HIS B N 1
ATOM 1453 C CA . HIS B 1 26 ? -4.379 -16.766 14.781 1 83.88 26 HIS B CA 1
ATOM 1454 C C . HIS B 1 26 ? -3.154 -17.219 15.57 1 83.88 26 HIS B C 1
ATOM 1456 O O . HIS B 1 26 ? -2.781 -16.578 16.562 1 83.88 26 HIS B O 1
ATOM 1462 N N . ILE B 1 27 ? -2.572 -18.203 15.133 1 83.44 27 ILE B N 1
ATOM 1463 C CA . ILE B 1 27 ? -1.385 -18.75 15.789 1 83.44 27 ILE B CA 1
ATOM 1464 C C . ILE B 1 27 ? -0.243 -17.734 15.695 1 83.44 27 ILE B C 1
ATOM 1466 O O . ILE B 1 27 ? 0.415 -17.438 16.688 1 83.44 27 ILE B O 1
ATOM 1470 N N . ALA B 1 28 ? -0.054 -17.234 14.539 1 84.12 28 ALA B N 1
ATOM 1471 C CA . ALA B 1 28 ? 1.054 -16.328 14.273 1 84.12 28 ALA B CA 1
ATOM 1472 C C . ALA B 1 28 ? 0.89 -15.023 15.062 1 84.12 28 ALA B C 1
ATOM 1474 O O . ALA B 1 28 ? 1.872 -14.461 15.547 1 84.12 28 ALA B O 1
ATOM 1475 N N . GLU B 1 29 ? -0.283 -14.484 15.156 1 78.12 29 GLU B N 1
ATOM 1476 C CA . GLU B 1 29 ? -0.553 -13.195 15.781 1 78.12 29 GLU B CA 1
ATOM 1477 C C . GLU B 1 29 ? -0.512 -13.297 17.297 1 78.12 29 GLU B C 1
ATOM 1479 O O . GLU B 1 29 ? -0.154 -12.336 17.984 1 78.12 29 GLU B O 1
ATOM 1484 N N . ASN B 1 30 ? -1.09 -14.25 17.797 1 69.19 30 ASN B N 1
ATOM 1485 C CA . ASN B 1 30 ? -1.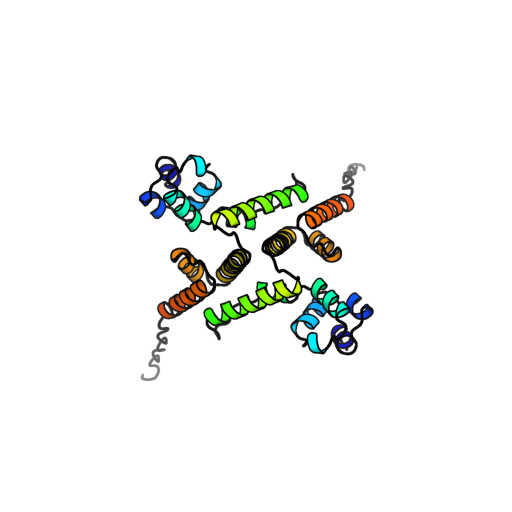378 -14.297 19.234 1 69.19 30 ASN B CA 1
ATOM 1486 C C . ASN B 1 30 ? -0.358 -15.148 19.984 1 69.19 30 ASN B C 1
ATOM 1488 O O . ASN B 1 30 ? -0.285 -15.102 21.203 1 69.19 30 ASN B O 1
ATOM 1492 N N . TYR B 1 31 ? 0.212 -15.891 19.359 1 62.22 31 TYR B N 1
ATOM 1493 C CA . TYR B 1 31 ? 1.067 -16.781 20.141 1 62.22 31 TYR B CA 1
ATOM 1494 C C . TYR B 1 31 ? 2.525 -16.344 20.062 1 62.22 31 TYR B C 1
ATOM 1496 O O . TYR B 1 31 ? 2.951 -15.773 19.047 1 62.22 31 TYR B O 1
ATOM 1504 N N . ALA B 1 32 ? 3.088 -15.945 21.297 1 59.25 32 ALA B N 1
ATOM 1505 C CA . ALA B 1 32 ? 4.527 -15.719 21.375 1 59.25 32 ALA B CA 1
ATOM 1506 C C . ALA B 1 32 ? 5.285 -16.719 20.5 1 59.25 32 ALA B C 1
ATOM 1508 O O . ALA B 1 32 ? 5.797 -17.719 20.984 1 59.25 32 ALA B O 1
ATOM 1509 N N . ILE B 1 33 ? 4.957 -16.781 19.234 1 61.34 33 ILE B N 1
ATOM 1510 C CA . ILE B 1 33 ? 5.457 -17.703 18.234 1 61.34 33 ILE B CA 1
ATOM 1511 C C . ILE B 1 33 ? 6.945 -17.953 18.453 1 61.34 33 ILE B C 1
ATOM 1513 O O . ILE B 1 33 ? 7.41 -19.094 18.344 1 61.34 33 ILE B O 1
ATOM 1517 N N . GLU B 1 34 ? 7.461 -16.875 18.875 1 61.69 34 GLU B N 1
ATOM 1518 C CA . GLU B 1 34 ? 8.891 -17.078 19.094 1 61.69 34 GLU B CA 1
ATOM 1519 C C . GLU B 1 34 ? 9.148 -18.031 20.25 1 61.69 34 GLU B C 1
ATOM 1521 O O . GLU B 1 34 ? 10.125 -18.781 20.234 1 61.69 34 GLU B O 1
ATOM 1526 N N . LEU B 1 35 ? 8.109 -18.047 21.125 1 61.03 35 LEU B N 1
ATOM 1527 C CA . LEU B 1 35 ? 8.32 -18.844 22.328 1 61.03 35 LEU B CA 1
ATOM 1528 C C . LEU B 1 35 ? 7.805 -20.266 22.125 1 61.03 35 LEU B C 1
ATOM 1530 O O . LEU B 1 35 ? 8.273 -21.203 22.781 1 61.03 35 LEU B O 1
ATOM 1534 N N . THR B 1 36 ? 6.957 -20.359 21.172 1 66.81 36 THR B N 1
ATOM 1535 C CA . THR B 1 36 ? 6.293 -21.656 21.078 1 66.81 36 THR B CA 1
ATOM 1536 C C . THR B 1 36 ? 6.926 -22.516 19.984 1 66.81 36 THR B C 1
ATOM 1538 O O . THR B 1 36 ? 7.047 -23.734 20.125 1 66.81 36 THR B O 1
ATOM 1541 N N . ILE B 1 37 ? 7.391 -21.797 19.016 1 75.06 37 ILE B N 1
ATOM 1542 C CA . ILE B 1 37 ? 7.941 -22.578 17.906 1 75.06 37 ILE B CA 1
ATOM 1543 C C . ILE B 1 37 ? 9.461 -22.422 17.875 1 75.06 37 ILE B C 1
ATOM 1545 O O . ILE B 1 37 ? 9.984 -21.359 17.516 1 75.06 37 ILE B O 1
ATOM 1549 N N . GLU B 1 38 ? 10.133 -23.453 18.312 1 76.69 38 GLU B N 1
ATOM 1550 C CA . GLU B 1 38 ? 11.594 -23.438 18.359 1 76.69 38 GLU B CA 1
ATOM 1551 C C . GLU B 1 38 ? 12.195 -23.703 16.984 1 76.69 38 GLU B C 1
ATOM 1553 O O . GLU B 1 38 ? 13.266 -23.172 16.656 1 76.69 38 GLU B O 1
ATOM 1558 N N . ASP B 1 39 ? 11.461 -24.562 16.281 1 83.06 39 ASP B N 1
ATOM 1559 C CA . ASP B 1 39 ? 11.961 -24.875 14.945 1 83.06 39 ASP B CA 1
ATOM 1560 C C . ASP B 1 39 ? 11.867 -23.672 14.023 1 83.06 39 ASP B C 1
ATOM 1562 O O . ASP B 1 39 ? 10.773 -23.25 13.641 1 83.06 39 ASP B O 1
ATOM 1566 N N . LYS B 1 40 ? 13.055 -23.172 13.672 1 83.12 40 LYS B N 1
ATOM 1567 C CA . LYS B 1 40 ? 13.133 -21.969 12.859 1 83.12 40 LYS B CA 1
ATOM 1568 C C . LYS B 1 40 ? 12.469 -22.172 11.5 1 83.12 40 LYS B C 1
ATOM 1570 O O . LYS B 1 40 ? 11.797 -21.281 10.984 1 83.12 40 LYS B O 1
ATOM 1575 N N . THR B 1 41 ? 12.672 -23.312 10.992 1 87.62 41 THR B N 1
ATOM 1576 C CA . THR B 1 41 ? 12.133 -23.609 9.664 1 87.62 41 THR B CA 1
ATOM 1577 C C . THR B 1 41 ? 10.609 -23.656 9.695 1 87.62 41 THR B C 1
ATOM 1579 O O . THR B 1 41 ? 9.953 -23.172 8.773 1 87.62 41 THR B O 1
ATOM 1582 N N . LEU B 1 42 ? 10.125 -24.25 10.719 1 86.75 42 LEU B N 1
ATOM 1583 C CA . LEU B 1 42 ? 8.672 -24.312 10.867 1 86.75 42 LEU B CA 1
ATOM 1584 C C . LEU B 1 42 ? 8.078 -22.922 11.047 1 86.75 42 LEU B C 1
ATOM 1586 O O . LEU B 1 42 ? 7.031 -22.609 10.477 1 86.75 42 LEU B O 1
ATOM 1590 N N . LYS B 1 43 ? 8.758 -22.156 11.805 1 83.5 43 LYS B N 1
ATOM 1591 C CA . LYS B 1 43 ? 8.32 -20.781 12.039 1 83.5 43 LYS B CA 1
ATOM 1592 C C . LYS B 1 43 ? 8.305 -19.984 10.734 1 83.5 43 LYS B C 1
ATOM 1594 O O . LYS B 1 43 ? 7.332 -19.281 10.453 1 83.5 43 LYS B O 1
ATOM 1599 N N . GLU B 1 44 ? 9.297 -20.172 9.992 1 84.5 44 GLU B N 1
ATOM 1600 C CA . GLU B 1 44 ? 9.398 -19.484 8.719 1 84.5 44 GLU B CA 1
ATOM 1601 C C . GLU B 1 44 ? 8.289 -19.906 7.766 1 84.5 44 GLU B C 1
ATOM 1603 O O . GLU B 1 44 ? 7.723 -19.094 7.043 1 84.5 44 GLU B O 1
ATOM 1608 N N . SER B 1 45 ? 8.086 -21.141 7.785 1 85.06 45 SER B N 1
ATOM 1609 C CA . SER B 1 45 ? 7.031 -21.656 6.922 1 85.06 45 SER B CA 1
ATOM 1610 C C . SER B 1 45 ? 5.668 -21.094 7.309 1 85.06 45 SER B C 1
ATOM 1612 O O . SER B 1 45 ? 4.855 -20.766 6.441 1 85.06 45 SER B O 1
ATOM 1614 N N . LEU B 1 46 ? 5.398 -21 8.516 1 84.38 46 LEU B N 1
ATOM 1615 C CA . LEU B 1 46 ? 4.152 -20.438 9.016 1 84.38 46 LEU B CA 1
ATOM 1616 C C . LEU B 1 46 ? 4.016 -18.969 8.594 1 84.38 46 LEU B C 1
ATOM 1618 O O . LEU B 1 46 ? 2.971 -18.562 8.086 1 84.38 46 LEU B O 1
ATOM 1622 N N . PHE B 1 47 ? 5.074 -18.203 8.75 1 84.69 47 PHE B N 1
ATOM 1623 C CA . PHE B 1 47 ? 5.035 -16.781 8.453 1 84.69 47 PHE B CA 1
ATOM 1624 C C . PHE B 1 47 ? 4.875 -16.547 6.953 1 84.69 47 PHE B C 1
ATOM 1626 O O . PHE B 1 47 ? 4.176 -15.617 6.535 1 84.69 47 PHE B O 1
ATOM 1633 N N . LYS B 1 48 ? 5.449 -17.375 6.266 1 83.56 48 LYS B N 1
ATOM 1634 C CA . LYS B 1 48 ? 5.316 -17.266 4.816 1 83.56 48 LYS B CA 1
ATOM 1635 C C . LYS B 1 48 ? 3.883 -17.562 4.375 1 83.56 48 LYS B C 1
ATOM 1637 O O . LYS B 1 48 ? 3.387 -16.969 3.42 1 83.56 48 LYS B O 1
ATOM 1642 N N . ALA B 1 49 ? 3.281 -18.344 5.152 1 82.31 49 ALA B N 1
ATOM 1643 C CA . ALA B 1 49 ? 1.943 -18.797 4.77 1 82.31 49 ALA B CA 1
ATOM 1644 C C . ALA B 1 49 ? 0.898 -17.719 5.09 1 82.31 49 ALA B C 1
ATOM 1646 O O . ALA B 1 49 ? -0.12 -17.625 4.402 1 82.31 49 ALA B O 1
ATOM 1647 N N . VAL B 1 50 ? 1.148 -17 6.043 1 84.62 50 VAL B N 1
ATOM 1648 C CA . VAL B 1 50 ? 0.024 -16.156 6.441 1 84.62 50 VAL B CA 1
ATOM 1649 C C . VAL B 1 50 ? 0.457 -14.695 6.465 1 84.62 50 VAL B C 1
ATOM 1651 O O . VAL B 1 50 ? -0.381 -13.789 6.566 1 84.62 50 VAL B O 1
ATOM 1654 N N . GLU B 1 51 ? 1.749 -14.375 6.387 1 87.25 51 GLU B N 1
ATOM 1655 C CA . GLU B 1 51 ? 2.242 -13.008 6.438 1 87.25 51 GLU B CA 1
ATOM 1656 C C . GLU B 1 51 ? 1.532 -12.203 7.523 1 87.25 51 GLU B C 1
ATOM 1658 O O . GLU B 1 51 ? 0.932 -11.164 7.242 1 87.25 51 GLU B O 1
ATOM 1663 N N . PRO B 1 52 ? 1.726 -12.648 8.797 1 88.62 52 PRO B N 1
ATOM 1664 C CA . PRO B 1 52 ? 0.907 -12.078 9.867 1 88.62 52 PRO B CA 1
ATOM 1665 C C . PRO B 1 52 ? 1.147 -10.586 10.062 1 88.62 52 PRO B C 1
ATOM 1667 O O . PRO B 1 52 ? 0.211 -9.836 10.352 1 88.62 52 PRO B O 1
ATOM 1670 N N . TYR B 1 53 ? 2.365 -10.094 9.922 1 92.69 53 TYR B N 1
ATOM 1671 C CA . TYR B 1 53 ? 2.668 -8.688 10.156 1 92.69 53 TYR B CA 1
ATOM 1672 C C . TYR B 1 53 ? 2.084 -7.809 9.062 1 92.69 53 TYR B C 1
ATOM 1674 O O . TYR B 1 53 ? 1.618 -6.699 9.328 1 92.69 53 TYR B O 1
ATOM 1682 N N . ARG B 1 54 ? 2.113 -8.289 7.852 1 95.31 54 ARG B N 1
ATOM 1683 C CA . ARG B 1 54 ? 1.471 -7.547 6.77 1 95.31 54 ARG B CA 1
ATOM 1684 C C . ARG B 1 54 ? -0.015 -7.348 7.051 1 95.31 54 ARG B C 1
ATOM 1686 O O . ARG B 1 54 ? -0.536 -6.242 6.902 1 95.31 54 ARG B O 1
ATOM 1693 N N . GLN B 1 55 ? -0.665 -8.391 7.379 1 92.31 55 GLN B N 1
ATOM 1694 C CA . GLN B 1 55 ? -2.096 -8.344 7.66 1 92.31 55 GLN B CA 1
ATOM 1695 C C . GLN B 1 55 ? -2.395 -7.383 8.812 1 92.31 55 GLN B C 1
ATOM 1697 O O . GLN B 1 55 ? -3.332 -6.586 8.734 1 92.31 55 GLN B O 1
ATOM 1702 N N . LYS B 1 56 ? -1.67 -7.535 9.844 1 92.69 56 LYS B N 1
ATOM 1703 C CA . LYS B 1 56 ? -1.853 -6.629 10.977 1 92.69 56 LYS B CA 1
ATOM 1704 C C . LYS B 1 56 ? -1.608 -5.18 10.562 1 92.69 56 LYS B C 1
ATOM 1706 O O . LYS B 1 56 ? -2.348 -4.277 10.961 1 92.69 56 LYS B O 1
ATOM 1711 N N . PHE B 1 57 ? -0.526 -4.941 9.781 1 97 57 PHE B N 1
ATOM 1712 C CA . PHE B 1 57 ? -0.175 -3.613 9.289 1 97 57 PHE B CA 1
ATOM 1713 C C . PHE B 1 57 ? -1.331 -3.002 8.5 1 97 57 PHE B C 1
ATOM 1715 O O . PHE B 1 57 ? -1.69 -1.843 8.719 1 97 57 PHE B O 1
ATOM 1722 N N . ARG B 1 58 ? -1.933 -3.742 7.656 1 97 58 ARG B N 1
ATOM 1723 C CA . ARG B 1 58 ? -2.984 -3.242 6.773 1 97 58 ARG B CA 1
ATOM 1724 C C . ARG B 1 58 ? -4.312 -3.135 7.512 1 97 58 ARG B C 1
ATOM 1726 O O . ARG B 1 58 ? -5.133 -2.266 7.207 1 97 58 ARG B O 1
ATOM 1733 N N . ARG B 1 59 ? -4.574 -3.908 8.484 1 94.88 59 ARG B N 1
ATOM 1734 C CA . ARG B 1 59 ? -5.867 -3.957 9.156 1 94.88 59 ARG B CA 1
ATOM 1735 C C . ARG B 1 59 ? -5.895 -3.027 10.359 1 94.88 59 ARG B C 1
ATOM 1737 O O . ARG B 1 59 ? -6.961 -2.734 10.906 1 94.88 59 ARG B O 1
ATOM 1744 N N . LEU B 1 60 ? -4.754 -2.617 10.781 1 96.62 60 LEU B N 1
ATOM 1745 C CA . LEU B 1 60 ? -4.691 -1.769 11.969 1 96.62 60 LEU B CA 1
ATOM 1746 C C . LEU B 1 60 ? -5.48 -0.481 11.758 1 96.62 60 LEU B C 1
ATOM 1748 O O . LEU B 1 60 ? -5.324 0.187 10.734 1 96.62 60 LEU B O 1
ATOM 1752 N N . SER B 1 61 ? -6.309 -0.156 12.703 1 97 61 SER B N 1
ATOM 1753 C CA . SER B 1 61 ? -7.074 1.086 12.719 1 97 61 SER B CA 1
ATOM 1754 C C . SER B 1 61 ? -6.883 1.838 14.031 1 97 61 SER B C 1
ATOM 1756 O O . SER B 1 61 ? -6.684 1.224 15.078 1 97 61 SER B O 1
ATOM 1758 N N . LYS B 1 62 ? -6.938 3.055 13.883 1 97.5 62 LYS B N 1
ATOM 1759 C CA . LYS B 1 62 ? -6.75 3.871 15.078 1 97.5 62 LYS B CA 1
ATOM 1760 C C . LYS B 1 62 ? -7.973 3.799 15.992 1 97.5 62 LYS B C 1
ATOM 1762 O O . LYS B 1 62 ? -9.109 3.885 15.523 1 97.5 62 LYS B O 1
ATOM 1767 N N . THR B 1 63 ? -7.707 3.674 17.266 1 94.56 63 THR B N 1
ATOM 1768 C CA . THR B 1 63 ? -8.758 3.771 18.266 1 94.56 63 THR B CA 1
ATOM 1769 C C . THR B 1 63 ? -8.758 5.152 18.922 1 94.56 63 THR B C 1
ATOM 1771 O O . THR B 1 63 ? -7.797 5.906 18.781 1 94.56 63 THR B O 1
ATOM 1774 N N . ASP B 1 64 ? -9.852 5.543 19.609 1 90.94 64 ASP B N 1
ATOM 1775 C CA . ASP B 1 64 ? -9.961 6.855 20.234 1 90.94 64 ASP B CA 1
ATOM 1776 C C . ASP B 1 64 ? -9.07 6.957 21.469 1 90.94 64 ASP B C 1
ATOM 1778 O O . ASP B 1 64 ? -8.828 8.055 21.969 1 90.94 64 ASP B O 1
ATOM 1782 N N . ARG B 1 65 ? -8.477 5.871 21.812 1 94.69 65 ARG B N 1
ATOM 1783 C CA . ARG B 1 65 ? -7.719 5.809 23.062 1 94.69 65 ARG B CA 1
ATOM 1784 C C . ARG B 1 65 ? -6.273 6.25 22.844 1 94.69 65 ARG B C 1
ATOM 1786 O O . ARG B 1 65 ? -5.527 6.441 23.812 1 94.69 65 ARG B O 1
ATOM 1793 N N . ILE B 1 66 ? -5.883 6.457 21.625 1 96.62 66 ILE B N 1
ATOM 1794 C CA . ILE B 1 66 ? -4.488 6.805 21.391 1 96.62 66 ILE B CA 1
ATOM 1795 C C . ILE B 1 66 ? -4.406 8 20.438 1 96.62 66 ILE B C 1
ATOM 1797 O O . ILE B 1 66 ? -5.371 8.305 19.734 1 96.62 66 ILE B O 1
ATOM 1801 N N . THR B 1 67 ? -3.256 8.641 20.438 1 98 67 THR B N 1
ATOM 1802 C CA . THR B 1 67 ? -3.006 9.773 19.547 1 98 67 THR B CA 1
ATOM 1803 C C . THR B 1 67 ? -2.592 9.281 18.156 1 98 67 THR B C 1
ATOM 1805 O O . THR B 1 67 ? -2.346 8.094 17.969 1 98 67 THR B O 1
ATOM 1808 N N . TYR B 1 68 ? -2.557 10.18 17.25 1 98.56 68 TYR B N 1
ATOM 1809 C CA . TYR B 1 68 ? -2.098 9.82 15.906 1 98.56 68 TYR B CA 1
ATOM 1810 C C . TYR B 1 68 ? -0.609 9.5 15.906 1 98.56 68 TYR B C 1
ATOM 1812 O O . TYR B 1 68 ? -0.15 8.656 15.133 1 98.56 68 TYR B O 1
ATOM 1820 N N . VAL B 1 69 ? 0.152 10.156 16.75 1 98.69 69 VAL B N 1
ATOM 1821 C CA . VAL B 1 69 ? 1.576 9.859 16.859 1 98.69 69 VAL B CA 1
ATOM 1822 C C . VAL B 1 69 ? 1.77 8.414 17.328 1 98.69 69 VAL B C 1
ATOM 1824 O O . VAL B 1 69 ? 2.594 7.684 16.766 1 98.69 69 VAL B O 1
ATOM 1827 N N . GLU B 1 70 ? 0.998 7.992 18.297 1 98.56 70 GLU B N 1
ATOM 1828 C CA . GLU B 1 70 ? 1.064 6.621 18.797 1 98.56 70 GLU B CA 1
ATOM 1829 C C . GLU B 1 70 ? 0.604 5.633 17.719 1 98.56 70 GLU B C 1
ATOM 1831 O O . GLU B 1 70 ? 1.214 4.574 17.547 1 98.56 70 GLU B O 1
ATOM 1836 N N . PHE B 1 71 ? -0.475 5.961 17.109 1 98.69 71 PHE B N 1
ATOM 1837 C CA . PHE B 1 71 ? -1.001 5.133 16.031 1 98.69 71 PHE B CA 1
ATOM 1838 C C . PHE B 1 71 ? 0.041 4.941 14.93 1 98.69 71 PHE B C 1
ATOM 1840 O O . PHE B 1 71 ? 0.275 3.82 14.477 1 98.69 71 PHE B O 1
ATOM 1847 N N . ALA B 1 72 ? 0.683 6.062 14.523 1 98.81 72 ALA B N 1
ATOM 1848 C CA . ALA B 1 72 ? 1.723 6.027 13.5 1 98.81 72 ALA B CA 1
ATOM 1849 C C . ALA B 1 72 ? 2.881 5.129 13.922 1 98.81 72 ALA B C 1
ATOM 1851 O O . ALA B 1 72 ? 3.439 4.395 13.102 1 98.81 72 ALA B O 1
ATOM 1852 N N . ARG B 1 73 ? 3.242 5.16 15.141 1 98.56 73 ARG B N 1
ATOM 1853 C CA . ARG B 1 73 ? 4.328 4.332 15.664 1 98.56 73 ARG B CA 1
ATOM 1854 C C . ARG B 1 73 ? 3.975 2.85 15.578 1 98.56 73 ARG B C 1
ATOM 1856 O O . ARG B 1 73 ? 4.824 2.023 15.234 1 98.56 73 ARG B O 1
ATOM 1863 N N . GLU B 1 74 ? 2.742 2.578 15.906 1 97.81 74 GLU B N 1
ATOM 1864 C CA . GLU B 1 74 ? 2.307 1.188 15.805 1 97.81 74 GLU B CA 1
ATOM 1865 C C . GLU B 1 74 ? 2.342 0.702 14.359 1 97.81 74 GLU B C 1
ATOM 1867 O O . GLU B 1 74 ? 2.785 -0.415 14.086 1 97.81 74 GLU B O 1
ATOM 1872 N N . LYS B 1 75 ? 1.838 1.557 13.453 1 98.44 75 LYS B N 1
ATOM 1873 C CA . LYS B 1 75 ? 1.887 1.214 12.031 1 98.44 75 LYS B CA 1
ATOM 1874 C C . LYS B 1 75 ? 3.322 0.986 11.57 1 98.44 75 LYS B C 1
ATOM 1876 O O . LYS B 1 75 ? 3.604 0.026 10.852 1 98.44 75 LYS B O 1
ATOM 1881 N N . GLU B 1 76 ? 4.164 1.864 12.008 1 98.56 76 GLU B N 1
ATOM 1882 C CA . GLU B 1 76 ? 5.578 1.789 11.656 1 98.56 76 GLU B CA 1
ATOM 1883 C C . GLU B 1 76 ? 6.203 0.488 12.156 1 98.56 76 GLU B C 1
ATOM 1885 O O . GLU B 1 76 ? 6.93 -0.177 11.422 1 98.56 76 GLU B O 1
ATOM 1890 N N . ASN B 1 77 ? 5.953 0.182 13.344 1 97.69 77 ASN B N 1
ATOM 1891 C CA . ASN B 1 77 ? 6.492 -1.036 13.938 1 97.69 77 ASN B CA 1
ATOM 1892 C C . ASN B 1 77 ? 6.031 -2.281 13.18 1 97.69 77 ASN B C 1
ATOM 1894 O O . ASN B 1 77 ? 6.828 -3.184 12.922 1 97.69 77 ASN B O 1
ATOM 1898 N N . LEU B 1 78 ? 4.801 -2.334 12.875 1 96.44 78 LEU B N 1
ATOM 1899 C CA . LEU B 1 78 ? 4.262 -3.475 12.148 1 96.44 78 LEU B CA 1
ATOM 1900 C C . LEU B 1 78 ? 4.875 -3.568 10.75 1 96.44 78 LEU B C 1
ATOM 1902 O O . LEU B 1 78 ? 5.203 -4.664 10.289 1 96.44 78 LEU B O 1
ATOM 1906 N N . PHE B 1 79 ? 5.004 -2.467 10.125 1 98.19 79 PHE B N 1
ATOM 1907 C CA . PHE B 1 79 ? 5.613 -2.465 8.805 1 98.19 79 PHE B CA 1
ATOM 1908 C C . PHE B 1 79 ? 7.051 -2.969 8.867 1 98.19 79 PHE B C 1
ATOM 1910 O O . PHE B 1 79 ? 7.473 -3.762 8.023 1 98.19 79 PHE B O 1
ATOM 1917 N N . ASP B 1 80 ? 7.785 -2.508 9.805 1 98 80 ASP B N 1
ATOM 1918 C CA . ASP B 1 80 ? 9.18 -2.924 9.945 1 98 80 ASP B CA 1
ATOM 1919 C C . ASP B 1 80 ? 9.281 -4.422 10.234 1 98 80 ASP B C 1
ATOM 1921 O O . ASP B 1 80 ? 10.18 -5.094 9.727 1 98 80 ASP B O 1
ATOM 1925 N N . ARG B 1 81 ? 8.43 -4.918 11.008 1 94 81 ARG B N 1
ATOM 1926 C CA . ARG B 1 81 ? 8.398 -6.355 11.273 1 94 81 ARG B CA 1
ATOM 1927 C C . ARG B 1 81 ? 8.023 -7.133 10.016 1 94 81 ARG B C 1
ATOM 1929 O O . ARG B 1 81 ? 8.531 -8.234 9.781 1 94 81 ARG B O 1
ATOM 1936 N N . TRP B 1 82 ? 7.105 -6.551 9.273 1 95.81 82 TRP B N 1
ATOM 1937 C CA . TRP B 1 82 ? 6.773 -7.141 7.977 1 95.81 82 TRP B CA 1
ATOM 1938 C C . TRP B 1 82 ? 8.008 -7.23 7.09 1 95.81 82 TRP B C 1
ATOM 1940 O O . TRP B 1 82 ? 8.328 -8.297 6.562 1 95.81 82 TRP B O 1
ATOM 1950 N N . CYS B 1 83 ? 8.734 -6.164 6.973 1 97.06 83 CYS B N 1
ATOM 1951 C CA . CYS B 1 83 ? 9.945 -6.133 6.16 1 97.06 83 CYS B CA 1
ATOM 1952 C C . CYS B 1 83 ? 10.961 -7.148 6.664 1 97.06 83 CYS B C 1
ATOM 1954 O O . CYS B 1 83 ? 11.586 -7.855 5.871 1 97.06 83 CYS B O 1
ATOM 1956 N N . THR B 1 84 ? 11.109 -7.215 7.934 1 94.19 84 THR B N 1
ATOM 1957 C CA . THR B 1 84 ? 12.062 -8.133 8.539 1 94.19 84 THR B CA 1
ATOM 1958 C C . THR B 1 84 ? 11.688 -9.578 8.242 1 94.19 84 THR B C 1
ATOM 1960 O O . THR B 1 84 ? 12.539 -10.391 7.875 1 94.19 84 THR B O 1
ATOM 1963 N N . SER B 1 85 ? 10.43 -9.867 8.398 1 90.62 85 SER B N 1
ATOM 1964 C CA . SER B 1 85 ? 9.961 -11.227 8.164 1 90.62 85 SER B CA 1
ATOM 1965 C C . SER B 1 85 ? 10.172 -11.648 6.719 1 90.62 85 SER B C 1
ATOM 1967 O O . SER B 1 85 ? 10.398 -12.828 6.434 1 90.62 85 SER B O 1
ATOM 1969 N N . GLU B 1 86 ? 10.125 -10.648 5.859 1 92.81 86 GLU B N 1
ATOM 1970 C CA . GLU B 1 86 ? 10.289 -10.93 4.438 1 92.81 86 GLU B CA 1
ATOM 1971 C C . GLU B 1 86 ? 11.742 -10.75 4.004 1 92.81 86 GLU B C 1
ATOM 1973 O O . GLU B 1 86 ? 12.047 -10.82 2.812 1 92.81 86 GLU B O 1
ATOM 1978 N N . HIS B 1 87 ? 12.602 -10.469 4.969 1 93.44 87 HIS B N 1
ATOM 1979 C CA . HIS B 1 87 ? 14.031 -10.32 4.73 1 93.44 87 HIS B CA 1
ATOM 1980 C C . HIS B 1 87 ? 14.312 -9.195 3.744 1 93.44 87 HIS B C 1
ATOM 1982 O O . HIS B 1 87 ? 15.109 -9.352 2.822 1 93.44 87 HIS B O 1
ATOM 1988 N N . VAL B 1 88 ? 13.594 -8.086 3.867 1 96.5 88 VAL B N 1
ATOM 1989 C CA . VAL B 1 88 ? 13.758 -6.906 3.025 1 96.5 88 VAL B CA 1
ATOM 1990 C C . VAL B 1 88 ? 14.812 -5.984 3.627 1 96.5 88 VAL B C 1
ATOM 1992 O O . VAL B 1 88 ? 14.594 -5.375 4.676 1 96.5 88 VAL B O 1
ATOM 1995 N N . THR B 1 89 ? 15.93 -5.879 2.871 1 96.44 89 THR B N 1
ATOM 1996 C CA . THR B 1 89 ? 17.031 -5.086 3.412 1 96.44 89 THR B CA 1
ATOM 1997 C C . THR B 1 89 ? 17.469 -4.016 2.416 1 96.44 89 THR B C 1
ATOM 1999 O O . THR B 1 89 ? 18.266 -3.143 2.746 1 96.44 89 THR B O 1
ATOM 2002 N N . SER B 1 90 ? 16.953 -4.016 1.188 1 97.69 90 SER B N 1
ATOM 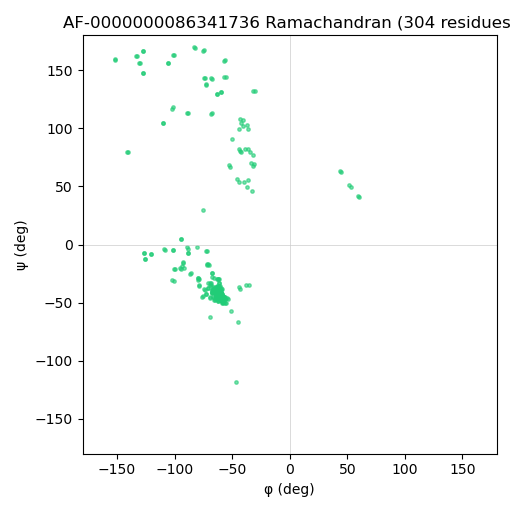2003 C CA . SER B 1 90 ? 17.344 -3.057 0.16 1 97.69 90 SER B CA 1
ATOM 2004 C C . SER B 1 90 ? 16.125 -2.357 -0.438 1 97.69 90 SER B C 1
ATOM 2006 O O . SER B 1 90 ? 14.992 -2.807 -0.254 1 97.69 90 SER B O 1
ATOM 2008 N N . ARG B 1 91 ? 16.406 -1.305 -1.161 1 98.25 91 ARG B N 1
ATOM 2009 C CA . ARG B 1 91 ? 15.344 -0.562 -1.828 1 98.25 91 ARG B CA 1
ATOM 2010 C C . ARG B 1 91 ? 14.617 -1.438 -2.848 1 98.25 91 ARG B C 1
ATOM 2012 O O . ARG B 1 91 ? 13.391 -1.404 -2.943 1 98.25 91 ARG B O 1
ATOM 2019 N N . GLU B 1 92 ? 15.484 -2.193 -3.598 1 97.88 92 GLU B N 1
ATOM 2020 C CA . GLU B 1 92 ? 14.922 -3.053 -4.633 1 97.88 92 GLU B CA 1
ATOM 2021 C C . GLU B 1 92 ? 14.016 -4.125 -4.035 1 97.88 92 GLU B C 1
ATOM 2023 O O . GLU B 1 92 ? 12.969 -4.457 -4.602 1 97.88 92 GLU B O 1
ATOM 2028 N N . GLN B 1 93 ? 14.375 -4.648 -2.971 1 97.94 93 GLN B N 1
ATOM 2029 C CA . GLN B 1 93 ? 13.555 -5.66 -2.312 1 97.94 93 GLN B CA 1
ATOM 2030 C C . GLN B 1 93 ? 12.258 -5.059 -1.787 1 97.94 93 GLN B C 1
ATOM 2032 O O . GLN B 1 93 ? 11.203 -5.699 -1.843 1 97.94 93 GLN B O 1
ATOM 2037 N N . LEU B 1 94 ? 12.336 -3.891 -1.237 1 98.56 94 LEU B N 1
ATOM 2038 C CA . LEU B 1 94 ? 11.125 -3.215 -0.773 1 98.56 94 LEU B CA 1
ATOM 2039 C C . LEU B 1 94 ? 10.203 -2.885 -1.941 1 98.56 94 LEU B C 1
ATOM 2041 O O . LEU B 1 94 ? 8.984 -3.035 -1.837 1 98.56 94 LEU B O 1
ATOM 2045 N N . ARG B 1 95 ? 10.812 -2.438 -3.025 1 98.56 95 ARG B N 1
ATOM 2046 C CA . ARG B 1 95 ? 10.07 -2.199 -4.262 1 98.56 95 ARG B CA 1
ATOM 2047 C C . ARG B 1 95 ? 9.297 -3.441 -4.684 1 98.56 95 ARG B C 1
ATOM 2049 O O . ARG B 1 95 ? 8.102 -3.357 -4.992 1 98.56 95 ARG B O 1
ATOM 2056 N N . GLU B 1 96 ? 9.914 -4.551 -4.648 1 98.38 96 GLU B N 1
ATOM 2057 C CA . GLU B 1 96 ? 9.281 -5.812 -5.02 1 98.38 96 GLU B CA 1
ATOM 2058 C C . GLU B 1 96 ? 8.148 -6.164 -4.051 1 98.38 96 GLU B C 1
ATOM 2060 O O . GLU B 1 96 ? 7.098 -6.652 -4.469 1 98.38 96 GLU B O 1
ATOM 2065 N N . LEU B 1 97 ? 8.43 -5.945 -2.812 1 97.81 97 LEU B N 1
ATOM 2066 C CA . LEU B 1 97 ? 7.438 -6.246 -1.786 1 97.81 97 LEU B CA 1
ATOM 2067 C C . LEU B 1 97 ? 6.145 -5.48 -2.039 1 97.81 97 LEU B C 1
ATOM 2069 O O . LEU B 1 97 ? 5.055 -6.055 -1.984 1 97.81 97 LEU B O 1
ATOM 2073 N N . VAL B 1 98 ? 6.195 -4.215 -2.359 1 98.5 98 VAL B N 1
ATOM 2074 C CA . VAL B 1 98 ? 5.047 -3.344 -2.596 1 98.5 98 VAL B CA 1
ATOM 2075 C C . VAL B 1 98 ? 4.34 -3.758 -3.883 1 98.5 98 VAL B C 1
ATOM 2077 O O . VAL B 1 98 ? 3.111 -3.859 -3.918 1 98.5 98 VAL B O 1
ATOM 2080 N N . LEU B 1 99 ? 5.129 -3.979 -4.883 1 98.75 99 LEU B N 1
ATOM 2081 C CA . LEU B 1 99 ? 4.578 -4.348 -6.184 1 98.75 99 LEU B CA 1
ATOM 2082 C C . LEU B 1 99 ? 3.838 -5.676 -6.102 1 98.75 99 LEU B C 1
ATOM 2084 O O . LEU B 1 99 ? 2.75 -5.824 -6.664 1 98.75 99 LEU B O 1
ATOM 2088 N N . LEU B 1 100 ? 4.414 -6.617 -5.434 1 98.25 100 LEU B N 1
ATOM 2089 C CA . LEU B 1 100 ? 3.799 -7.934 -5.301 1 98.25 100 LEU B CA 1
ATOM 2090 C C . LEU B 1 100 ? 2.482 -7.844 -4.539 1 98.25 100 LEU B C 1
ATOM 2092 O O . LEU B 1 100 ? 1.483 -8.445 -4.945 1 98.25 100 LEU B O 1
ATOM 2096 N N . GLU B 1 101 ? 2.518 -7.129 -3.443 1 97.69 101 GLU B N 1
ATOM 2097 C CA . GLU B 1 101 ? 1.276 -6.953 -2.695 1 97.69 101 GLU B CA 1
ATOM 2098 C C . GLU B 1 101 ? 0.193 -6.324 -3.566 1 97.69 101 GLU B C 1
ATOM 2100 O O . GLU B 1 101 ? -0.944 -6.801 -3.594 1 97.69 101 GLU B O 1
ATOM 2105 N N . GLU B 1 102 ? 0.524 -5.234 -4.246 1 98.56 102 GLU B N 1
ATOM 2106 C CA . GLU B 1 102 ? -0.435 -4.543 -5.102 1 98.56 102 GLU B CA 1
ATOM 2107 C C . GLU B 1 102 ? -0.964 -5.465 -6.199 1 98.56 102 GLU B C 1
ATOM 2109 O O . GLU B 1 102 ? -2.162 -5.469 -6.484 1 98.56 102 GLU B O 1
ATOM 2114 N N . PHE B 1 103 ? -0.103 -6.207 -6.863 1 98.75 103 PHE B N 1
ATOM 2115 C CA . PHE B 1 103 ? -0.489 -7.137 -7.918 1 98.75 103 PHE B CA 1
ATOM 2116 C C . PHE B 1 103 ? -1.471 -8.18 -7.391 1 98.75 103 PHE B C 1
ATOM 2118 O O . PHE B 1 103 ? -2.521 -8.406 -7.996 1 98.75 103 PHE B O 1
ATOM 2125 N N . LYS B 1 104 ? -1.19 -8.781 -6.289 1 97.5 104 LYS B N 1
ATOM 2126 C CA . LYS B 1 104 ? -2.045 -9.805 -5.691 1 97.5 104 LYS B CA 1
ATOM 2127 C C . LYS B 1 104 ? -3.42 -9.242 -5.344 1 97.5 104 LYS B C 1
ATOM 2129 O O . LYS B 1 104 ? -4.426 -9.945 -5.422 1 97.5 104 LYS B O 1
ATOM 2134 N N . ASN B 1 105 ? -3.449 -8.008 -4.988 1 97.44 105 ASN B N 1
ATOM 2135 C CA . ASN B 1 105 ? -4.711 -7.352 -4.668 1 97.44 105 ASN B CA 1
ATOM 2136 C C . ASN B 1 105 ? -5.547 -7.105 -5.922 1 97.44 105 ASN B C 1
ATOM 2138 O O . ASN B 1 105 ? -6.75 -6.859 -5.832 1 97.44 105 ASN B O 1
ATOM 2142 N N . CYS B 1 106 ? -4.957 -7.16 -7.047 1 98.25 106 CYS B N 1
ATOM 2143 C CA . CYS B 1 106 ? -5.633 -6.785 -8.281 1 98.25 106 CYS B CA 1
ATOM 2144 C C . CYS B 1 106 ? -6.082 -8.023 -9.055 1 98.25 106 CYS B C 1
ATOM 2146 O O . CYS B 1 106 ? -6.695 -7.91 -10.117 1 98.25 106 CYS B O 1
ATOM 2148 N N . VAL B 1 107 ? -5.766 -9.141 -8.625 1 97.94 107 VAL B N 1
ATOM 2149 C CA . VAL B 1 107 ? -6.121 -10.359 -9.344 1 97.94 107 VAL B CA 1
ATOM 2150 C C . VAL B 1 107 ? -7.258 -11.078 -8.617 1 97.94 107 VAL B C 1
ATOM 2152 O O . VAL B 1 107 ? -7.461 -10.875 -7.414 1 97.94 107 VAL B O 1
ATOM 2155 N N . PRO B 1 108 ? -8.016 -11.898 -9.32 1 96.75 108 PRO B N 1
ATOM 2156 C CA . PRO B 1 108 ? -9.062 -12.672 -8.656 1 96.75 108 PRO B CA 1
ATOM 2157 C C . PRO B 1 108 ? -8.523 -13.539 -7.52 1 96.75 108 PRO B C 1
ATOM 2159 O O . PRO B 1 108 ? -7.371 -13.969 -7.559 1 96.75 108 PRO B O 1
ATOM 2162 N N . ASP B 1 109 ? -9.336 -13.922 -6.609 1 95.12 109 ASP B N 1
ATOM 2163 C CA . ASP B 1 109 ? -8.953 -14.648 -5.402 1 95.12 109 ASP B CA 1
ATOM 2164 C C . ASP B 1 109 ? -8.289 -15.977 -5.75 1 95.12 109 ASP B C 1
ATOM 2166 O O . ASP B 1 109 ? -7.324 -16.391 -5.102 1 95.12 109 ASP B O 1
ATOM 2170 N N . ALA B 1 110 ? -8.812 -16.656 -6.707 1 95.5 110 ALA B N 1
ATOM 2171 C CA . ALA B 1 110 ? -8.258 -17.953 -7.09 1 95.5 110 ALA B CA 1
ATOM 2172 C C . ALA B 1 110 ? -6.816 -17.812 -7.57 1 95.5 110 ALA B C 1
ATOM 2174 O O . ALA B 1 110 ? -5.969 -18.656 -7.258 1 95.5 110 ALA B O 1
ATOM 2175 N N . VAL B 1 111 ? -6.559 -16.766 -8.273 1 97.25 111 VAL B N 1
ATOM 2176 C CA . VAL B 1 111 ? -5.211 -16.516 -8.773 1 97.25 111 VAL B CA 1
ATOM 2177 C C . VAL B 1 111 ? -4.301 -16.094 -7.621 1 97.25 111 VAL B C 1
ATOM 2179 O O . VAL B 1 111 ? -3.166 -16.562 -7.516 1 97.25 111 VAL B O 1
ATOM 2182 N N . ALA B 1 112 ? -4.781 -15.266 -6.777 1 95.94 112 ALA B N 1
ATOM 2183 C CA . ALA B 1 112 ? -4.008 -14.828 -5.621 1 95.94 112 ALA B CA 1
ATOM 2184 C C . ALA B 1 112 ? -3.609 -16.016 -4.746 1 95.94 112 ALA B C 1
ATOM 2186 O O . ALA B 1 112 ? -2.473 -16.094 -4.277 1 95.94 112 ALA B O 1
ATOM 2187 N N . THR B 1 113 ? -4.527 -16.875 -4.492 1 92.06 113 THR B N 1
ATOM 2188 C CA . THR B 1 113 ? -4.25 -18.094 -3.727 1 92.06 113 THR B CA 1
ATOM 2189 C C . THR B 1 113 ? -3.188 -18.938 -4.422 1 92.06 113 THR B C 1
ATOM 2191 O O . THR B 1 113 ? -2.275 -19.453 -3.775 1 92.06 113 THR B O 1
ATOM 2194 N N . TYR B 1 114 ? -3.324 -19.094 -5.715 1 94.81 114 TYR B N 1
ATOM 2195 C CA . TYR B 1 114 ? -2.355 -19.828 -6.52 1 94.81 114 TYR B CA 1
ATOM 2196 C C . TYR B 1 114 ? -0.959 -19.234 -6.371 1 94.81 114 TYR B C 1
ATOM 2198 O O . TYR B 1 114 ? 0.019 -19.969 -6.207 1 94.81 114 TYR B O 1
ATOM 2206 N N . LEU B 1 115 ? -0.852 -18 -6.445 1 96.31 115 LEU B N 1
ATOM 2207 C CA . LEU B 1 115 ? 0.424 -17.297 -6.297 1 96.31 115 LEU B CA 1
ATOM 2208 C C . LEU B 1 115 ? 1.006 -17.531 -4.906 1 96.31 115 LEU B C 1
ATOM 2210 O O . LEU B 1 115 ? 2.217 -17.719 -4.758 1 96.31 115 LEU B O 1
ATOM 2214 N N . HIS B 1 116 ? 0.184 -17.422 -3.947 1 90.31 116 HIS B N 1
ATOM 2215 C CA . HIS B 1 116 ? 0.617 -17.641 -2.572 1 90.31 116 HIS B CA 1
ATOM 2216 C C . HIS B 1 116 ? 1.179 -19.047 -2.398 1 90.31 116 HIS B C 1
ATOM 2218 O O . HIS B 1 116 ? 2.248 -19.234 -1.812 1 90.31 116 HIS B O 1
ATOM 2224 N N . ASP B 1 117 ? 0.48 -20.016 -2.947 1 89.62 117 ASP B N 1
ATOM 2225 C CA . ASP B 1 117 ? 0.897 -21.406 -2.85 1 89.62 117 ASP B CA 1
ATOM 2226 C C . ASP B 1 117 ? 2.252 -21.625 -3.521 1 89.62 117 ASP B C 1
ATOM 2228 O O . ASP B 1 117 ? 3.033 -22.484 -3.094 1 89.62 117 ASP B O 1
ATOM 2232 N N . ARG B 1 118 ? 2.539 -20.875 -4.488 1 92.06 118 ARG B N 1
ATOM 2233 C CA . ARG B 1 118 ? 3.781 -21 -5.242 1 92.06 118 ARG B CA 1
ATOM 2234 C C . ARG B 1 118 ? 4.895 -20.172 -4.617 1 92.06 118 ARG B C 1
ATOM 2236 O O . ARG B 1 118 ? 6.035 -20.203 -5.082 1 92.06 118 ARG B O 1
ATOM 2243 N N . GLN B 1 119 ? 4.605 -19.422 -3.57 1 89.31 119 GLN B N 1
ATOM 2244 C CA . GLN B 1 119 ? 5.566 -18.641 -2.811 1 89.31 119 GLN B CA 1
ATOM 2245 C C . GLN B 1 119 ? 6.379 -17.734 -3.73 1 89.31 119 GLN B C 1
ATOM 2247 O O . GLN B 1 119 ? 7.609 -17.734 -3.682 1 89.31 119 GLN B O 1
ATOM 2252 N N . VAL B 1 120 ? 5.711 -17.016 -4.559 1 94.12 120 VAL B N 1
ATOM 2253 C CA . VAL B 1 120 ? 6.383 -16.109 -5.484 1 94.12 120 VAL B CA 1
ATOM 2254 C C . VAL B 1 120 ? 7.031 -14.961 -4.707 1 94.12 120 VAL B C 1
ATOM 2256 O O . VAL B 1 120 ? 6.469 -14.469 -3.725 1 94.12 120 VAL B O 1
ATOM 2259 N N . THR B 1 121 ? 8.234 -14.547 -5.195 1 91.94 121 THR B N 1
ATOM 2260 C CA . THR B 1 121 ? 8.961 -13.531 -4.445 1 91.94 121 THR B CA 1
ATOM 2261 C C . THR B 1 121 ? 9.195 -12.289 -5.305 1 91.94 121 THR B C 1
ATOM 2263 O O . THR B 1 121 ? 9.648 -11.258 -4.805 1 91.94 121 THR B O 1
ATOM 2266 N N . THR B 1 122 ? 8.898 -12.344 -6.574 1 97 122 THR B N 1
ATOM 2267 C CA . THR B 1 122 ? 9.039 -11.188 -7.461 1 97 122 THR B CA 1
ATOM 2268 C C . THR B 1 122 ? 7.77 -10.969 -8.273 1 97 122 THR B C 1
ATOM 2270 O O . THR B 1 122 ? 7 -11.906 -8.492 1 97 122 THR B O 1
ATOM 2273 N N . LEU B 1 123 ? 7.605 -9.781 -8.695 1 98.56 123 LEU B N 1
ATOM 2274 C CA . LEU B 1 123 ? 6.465 -9.43 -9.539 1 98.56 123 LEU B CA 1
ATOM 2275 C C . LEU B 1 123 ? 6.5 -10.203 -10.852 1 98.56 123 LEU B C 1
ATOM 2277 O O . LEU B 1 123 ? 5.465 -10.68 -11.32 1 98.56 123 LEU B O 1
ATOM 2281 N N . ALA B 1 124 ? 7.664 -10.273 -11.461 1 98.38 124 ALA B N 1
ATOM 2282 C CA . ALA B 1 124 ? 7.816 -10.992 -12.719 1 98.38 124 ALA B CA 1
ATOM 2283 C C . ALA B 1 124 ? 7.391 -12.453 -12.578 1 98.38 124 ALA B C 1
ATOM 2285 O O . ALA B 1 124 ? 6.652 -12.977 -13.414 1 98.38 124 ALA B O 1
ATOM 2286 N N . GLN B 1 125 ? 7.832 -13.094 -11.57 1 98.31 125 GLN B N 1
ATOM 2287 C CA . GLN B 1 125 ? 7.457 -14.477 -11.297 1 98.31 125 GLN B CA 1
ATOM 2288 C C . GLN B 1 125 ? 5.949 -14.602 -11.086 1 98.31 125 GLN B C 1
ATOM 2290 O O . GLN B 1 125 ? 5.324 -15.531 -11.609 1 98.31 125 GLN B O 1
ATOM 2295 N N . ALA B 1 126 ? 5.375 -13.727 -10.305 1 98.62 126 ALA B N 1
ATOM 2296 C CA . ALA B 1 126 ? 3.941 -13.734 -10.031 1 98.62 126 ALA B CA 1
ATOM 2297 C C . ALA B 1 126 ? 3.139 -13.617 -11.32 1 98.62 126 ALA B C 1
ATOM 2299 O O . ALA B 1 126 ? 2.16 -14.344 -11.523 1 98.62 126 ALA B O 1
ATOM 2300 N N . ALA B 1 127 ? 3.559 -12.703 -12.172 1 98.81 127 ALA B N 1
ATOM 2301 C CA . ALA B 1 127 ? 2.852 -12.461 -13.422 1 98.81 127 ALA B CA 1
ATOM 2302 C C . ALA B 1 127 ? 2.869 -13.703 -14.312 1 98.81 127 ALA B C 1
ATOM 2304 O O . ALA B 1 127 ? 1.842 -14.078 -14.883 1 98.81 127 ALA B O 1
ATOM 2305 N N . VAL B 1 128 ? 4 -14.328 -14.422 1 98.62 128 VAL B N 1
ATOM 2306 C CA . VAL B 1 128 ? 4.133 -15.531 -15.227 1 98.62 128 VAL B CA 1
ATOM 2307 C C . VAL B 1 128 ? 3.24 -16.641 -14.664 1 98.62 128 VAL B C 1
ATOM 2309 O O . VAL B 1 128 ? 2.533 -17.312 -15.406 1 98.62 128 VAL B O 1
ATOM 2312 N N . CYS B 1 129 ? 3.27 -16.812 -13.352 1 98.31 129 CYS B N 1
ATOM 2313 C CA . CYS B 1 129 ? 2.434 -17.828 -12.703 1 98.31 129 CYS B CA 1
ATOM 2314 C C . CYS B 1 129 ? 0.955 -17.531 -12.93 1 98.31 129 CYS B C 1
ATOM 2316 O O . CYS B 1 129 ? 0.166 -18.453 -13.156 1 98.31 129 CYS B O 1
ATOM 2318 N N . ALA B 1 130 ? 0.597 -16.312 -12.844 1 98.31 130 ALA B N 1
ATOM 2319 C CA . ALA B 1 130 ? -0.796 -15.938 -13.07 1 98.31 130 ALA B CA 1
ATOM 2320 C C . ALA B 1 130 ? -1.235 -16.281 -14.492 1 98.31 130 ALA B C 1
ATOM 2322 O O . ALA B 1 130 ? -2.338 -16.781 -14.703 1 98.31 130 ALA B O 1
ATOM 2323 N N . ASP B 1 131 ? -0.412 -15.953 -15.43 1 98.12 131 ASP B N 1
ATOM 2324 C CA . ASP B 1 131 ? -0.725 -16.281 -16.812 1 98.12 131 ASP B CA 1
ATOM 2325 C C . ASP B 1 131 ? -0.834 -17.797 -17 1 98.12 131 ASP B C 1
ATOM 2327 O O . ASP B 1 131 ? -1.688 -18.281 -17.75 1 98.12 131 ASP B O 1
ATOM 2331 N N . GLN B 1 132 ? 0.094 -18.531 -16.391 1 97.06 132 GLN B N 1
ATOM 2332 C CA . GLN B 1 132 ? 0.021 -19.984 -16.438 1 97.06 132 GLN B CA 1
ATOM 2333 C C . GLN B 1 132 ? -1.305 -20.484 -15.867 1 97.06 132 GLN B C 1
ATOM 2335 O O . GLN B 1 132 ? -1.949 -21.359 -16.453 1 97.06 132 GLN B O 1
ATOM 2340 N N . TYR B 1 133 ? -1.668 -19.984 -14.766 1 96.88 133 TYR B N 1
ATOM 2341 C CA . TYR B 1 133 ? -2.955 -20.328 -14.172 1 96.88 133 TYR B CA 1
ATOM 2342 C C . TYR B 1 133 ? -4.094 -20.062 -15.148 1 96.88 133 TYR B C 1
ATOM 2344 O O . TYR B 1 133 ? -4.984 -20.906 -15.32 1 96.88 133 TYR B O 1
ATOM 2352 N N . ALA B 1 134 ? -4.098 -18.875 -15.703 1 95.19 134 ALA B N 1
ATOM 2353 C CA . ALA B 1 134 ? -5.156 -18.469 -16.625 1 95.19 134 ALA B CA 1
ATOM 2354 C C . ALA B 1 134 ? -5.223 -19.391 -17.828 1 95.19 134 ALA B C 1
ATOM 2356 O O . ALA B 1 134 ? -6.309 -19.719 -18.312 1 95.19 134 ALA B O 1
ATOM 2357 N N . LEU B 1 135 ? -4.098 -19.859 -18.328 1 93.5 135 LEU B N 1
ATOM 2358 C CA . LEU B 1 135 ? -4.027 -20.734 -19.5 1 93.5 135 LEU B CA 1
ATOM 2359 C C . LEU B 1 135 ? -4.559 -22.125 -19.156 1 93.5 135 LEU B C 1
ATOM 2361 O O . LEU B 1 135 ? -5.227 -22.75 -19.984 1 93.5 135 LEU B O 1
ATOM 2365 N N . THR B 1 136 ? -4.344 -22.516 -17.969 1 92.88 136 THR B N 1
ATOM 2366 C CA . THR B 1 136 ? -4.711 -23.875 -17.562 1 92.88 136 THR B CA 1
ATOM 2367 C C . THR B 1 136 ? -6.164 -23.938 -17.109 1 92.88 136 THR B C 1
ATOM 2369 O O . THR B 1 136 ? -6.762 -25.016 -17.047 1 92.88 136 THR B O 1
ATOM 2372 N N . HIS B 1 137 ? -6.766 -23 -16.672 1 88.06 137 HIS B N 1
ATOM 2373 C CA . HIS B 1 137 ? -8.133 -22.984 -16.156 1 88.06 137 HIS B CA 1
ATOM 2374 C C . HIS B 1 137 ? -9.07 -22.25 -17.125 1 88.06 137 HIS B C 1
ATOM 2376 O O . HIS B 1 137 ? -10.211 -21.953 -16.766 1 88.06 137 HIS B O 1
ATOM 2382 N N . LYS B 1 138 ? -8.547 -21.719 -18.125 1 73.12 138 LYS B N 1
ATOM 2383 C CA . LYS B 1 138 ? -9.422 -21.203 -19.172 1 73.12 138 LYS B CA 1
ATOM 2384 C C . LYS B 1 138 ? -10.422 -22.281 -19.609 1 73.12 138 LYS B C 1
ATOM 2386 O O . LYS B 1 138 ? -10.031 -23.344 -20.062 1 73.12 138 LYS B O 1
ATOM 2391 N N . SER B 1 139 ? -11.328 -22.688 -18.781 1 57.41 139 SER B N 1
ATOM 2392 C CA . SER B 1 139 ? -12.383 -23.578 -19.234 1 57.41 139 SER B CA 1
ATOM 2393 C C . SER B 1 139 ? -12.711 -23.344 -20.703 1 57.41 139 SER B C 1
ATOM 2395 O O . SER B 1 139 ? -12.586 -22.219 -21.203 1 57.41 139 SER B O 1
ATOM 2397 N N . VAL B 1 140 ? -12.773 -24.422 -21.406 1 49.78 140 VAL B N 1
ATOM 2398 C CA . VAL B 1 140 ? -13.492 -24.875 -22.594 1 49.78 140 VAL B CA 1
ATOM 2399 C C . VAL B 1 140 ? -14.875 -24.219 -22.625 1 49.78 140 VAL B C 1
ATOM 2401 O O . VAL B 1 140 ? -15.75 -24.562 -21.844 1 49.78 140 VAL B O 1
ATOM 2404 N N . PHE B 1 141 ? -15.031 -23.078 -22.422 1 46.47 141 PHE B N 1
ATOM 2405 C CA . PHE B 1 141 ? -16.359 -22.672 -22.844 1 46.47 141 PHE B CA 1
ATOM 2406 C C . PHE B 1 141 ? -16.828 -23.484 -24.047 1 46.47 141 PHE B C 1
ATOM 2408 O O . PHE B 1 141 ? -16.281 -23.344 -25.141 1 46.47 141 PHE B O 1
ATOM 2415 N N . VAL B 1 142 ? -17.078 -24.719 -23.938 1 45.22 142 VAL B N 1
ATOM 2416 C CA . VAL B 1 142 ? -17.969 -25.438 -24.859 1 45.22 142 VAL B CA 1
ATOM 2417 C C . VAL B 1 142 ? -19.188 -24.562 -25.172 1 45.22 142 VAL B C 1
ATOM 2419 O O . VAL B 1 142 ? -19.875 -24.078 -24.266 1 45.22 142 VAL B O 1
ATOM 2422 N N . PRO B 1 143 ? -19.188 -24 -26.219 1 44.25 143 PRO B N 1
ATOM 2423 C CA . PRO B 1 143 ? -20.375 -23.297 -26.688 1 44.25 143 PRO B CA 1
ATOM 2424 C C . PRO B 1 143 ? -21.672 -24 -26.312 1 44.25 143 PRO B C 1
ATOM 2426 O O . PRO B 1 143 ? -21.75 -25.234 -26.391 1 44.25 143 PRO B O 1
ATOM 2429 N N . PHE B 1 144 ? -22.328 -23.562 -25.266 1 40.66 144 PHE B N 1
ATOM 2430 C CA . PHE B 1 144 ? -23.703 -24.016 -25.125 1 40.66 144 PHE B CA 1
ATOM 2431 C C . PHE B 1 144 ? -24.344 -24.234 -26.484 1 40.66 144 PHE B C 1
ATOM 2433 O O . PHE B 1 144 ? -24.516 -23.281 -27.25 1 40.66 144 PHE B O 1
ATOM 2440 N N . SER B 1 145 ? -24.031 -25.297 -27.125 1 38.12 145 SER B N 1
ATOM 2441 C CA . SER B 1 145 ? -24.891 -25.688 -28.234 1 38.12 145 SER B CA 1
ATOM 2442 C C . SER B 1 145 ? -26.359 -25.516 -27.875 1 38.12 145 SER B C 1
ATOM 2444 O O . SER B 1 145 ? -26.859 -26.125 -26.938 1 38.12 145 SER B O 1
ATOM 2446 N N . SER B 1 146 ? -26.906 -24.328 -27.922 1 38.34 146 SER B N 1
ATOM 2447 C CA . SER B 1 146 ? -28.344 -24.094 -28 1 38.34 146 SER B CA 1
ATOM 2448 C C . SER B 1 146 ? -29.047 -25.219 -28.75 1 38.34 146 SER B C 1
ATOM 2450 O O . SER B 1 146 ? -28.797 -25.422 -29.938 1 38.34 146 SER B O 1
ATOM 2452 N N . SER B 1 147 ? -29.125 -26.375 -28.219 1 37.25 147 SER B N 1
ATOM 2453 C CA . SER B 1 147 ? -30.078 -27.328 -28.781 1 37.25 147 SER B CA 1
ATOM 2454 C C . SER B 1 147 ? -31.406 -26.672 -29.109 1 37.25 147 SER B C 1
ATOM 2456 O O . SER B 1 147 ? -32 -25.984 -28.266 1 37.25 147 SER B O 1
ATOM 2458 N N . PRO B 1 148 ? -31.656 -26.438 -30.391 1 40.28 148 PRO B N 1
ATOM 2459 C CA . PRO B 1 148 ? -32.969 -26 -30.906 1 40.28 148 PRO B CA 1
ATOM 2460 C C . PRO B 1 148 ? -34.125 -26.766 -30.266 1 40.28 148 PRO B C 1
ATOM 2462 O O . PRO B 1 148 ? -34.125 -28 -30.281 1 40.28 148 PRO B O 1
ATOM 2465 N N . SER B 1 149 ? -34.562 -26.438 -29.094 1 39.25 149 SER B N 1
ATOM 2466 C CA . SER B 1 149 ? -35.812 -27.031 -28.625 1 39.25 149 SER B CA 1
ATOM 2467 C C . SER B 1 149 ? -36.844 -27.141 -29.75 1 39.25 149 SER B C 1
ATOM 2469 O O . SER B 1 149 ? -37.281 -26.125 -30.281 1 39.25 149 SER B O 1
ATOM 2471 N N . ARG B 1 150 ? -36.781 -28.156 -30.578 1 34.41 150 ARG B N 1
ATOM 2472 C CA . ARG B 1 150 ? -37.844 -28.609 -31.484 1 34.41 150 ARG B CA 1
ATOM 2473 C C . ARG B 1 150 ? -39.188 -28.625 -30.781 1 34.41 150 ARG B C 1
ATOM 2475 O O . ARG B 1 150 ? -39.469 -29.531 -30 1 34.41 150 ARG B O 1
ATOM 2482 N N . CYS B 1 151 ? -39.562 -27.484 -30.188 1 34.34 151 CYS B N 1
ATOM 2483 C CA . CYS B 1 151 ? -40.906 -27.562 -29.641 1 34.34 151 CYS B CA 1
ATOM 2484 C C . CYS B 1 151 ? -41.844 -28.219 -30.641 1 34.34 151 CYS B C 1
ATOM 2486 O O . CYS B 1 151 ? -42.812 -28.859 -30.25 1 34.34 151 CYS B O 1
ATOM 2488 N N . ILE B 1 152 ? -42.062 -27.484 -31.797 1 36.09 152 ILE B N 1
ATOM 2489 C CA . ILE B 1 152 ? -43.5 -27.328 -32.094 1 36.09 152 ILE B CA 1
ATOM 2490 C C . ILE B 1 152 ? -44.062 -28.625 -32.656 1 36.09 152 ILE B C 1
ATOM 2492 O O . ILE B 1 152 ? -43.875 -28.906 -33.844 1 36.09 152 ILE B O 1
ATOM 2496 N N . ARG B 1 153 ? -43.562 -29.688 -32.312 1 27.55 153 ARG B N 1
ATOM 2497 C CA . ARG B 1 153 ? -44.281 -30.812 -32.906 1 27.55 153 ARG B CA 1
ATOM 2498 C C . ARG B 1 153 ? -45.781 -30.625 -32.75 1 27.55 153 ARG B C 1
ATOM 2500 O O . ARG B 1 153 ? -46.531 -30.734 -33.719 1 27.55 153 ARG B O 1
ATOM 2507 N N . SER B 1 154 ? -46.406 -31.578 -32.031 1 27.3 154 SER B N 1
ATOM 2508 C CA . SER B 1 154 ? -47.656 -32.312 -32.062 1 27.3 154 SER B CA 1
ATOM 2509 C C . SER B 1 154 ? -48.812 -31.469 -31.469 1 27.3 154 SER B C 1
ATOM 2511 O O . SER B 1 154 ? -48.594 -30.734 -30.5 1 27.3 154 SER B O 1
#

Sequence (308 aa):
MSLAGEFIQSPSYELLSRCTKDNLLHIAENYAIELTIEDKTLKESLFKAVEPYRQKFRRLSKTDRITYVEFAREKENLFDRWCTSEHVTSREQLRELVLLEEFKNCVPDAVATYLHDRQVTTLAQAAVCADQYALTHKSVFVPFSSSPSRCIRSMSLAGEFIQSPSYELLSRCTKDNLLHIAENYAIELTIEDKTLKESLFKAVEPYRQKFRRLSKTDRITYVEFAREKENLFDRWCTSEHVTSREQLRELVLLEEFKNCVPDAVATYLHDRQVTTLAQAAVCADQYALTHKSVFVPFSSSPSRCIRS

Radius of gyration: 26.11 Å; Cα contacts (8 Å, |Δi|>4): 269; chains: 2; bounding box: 67×64×72 Å

InterPro domains:
  IPR003309 SCAN domain [PF02023] (51-137)
  IPR003309 SCAN domain [PS50804] (54-131)
  IPR038269 SCAN domain superfamily [G3DSA:1.10.4020.10] (48-140)

Nearest PDB structures (foldseek):
  3lhr-assembly1_A  TM=8.384E-01  e=1.006E-01  Homo sapiens
  2fi2-assembly1_B  TM=6.791E-01  e=2.718E-01  Homo sapiens
  2fi2-assembly1_A  TM=6.544E-01  e=3.350E-01  Homo sapiens
  3lhr-assembly1_A  TM=8.379E-01  e=1.208E-01  Homo sapiens
  2fi2-assembly1_B  TM=6.789E-01  e=3.049E-01  Homo sapiens

Secondary structure (DSSP, 8-state):
--HHHHHHHS--HHHHHHS-HHHHHHHHHHS-HHHH---HHHHHHHHHHH-HHHHHHHH----TTS-HHHHHHHHHHHHHHHHHHTT--SHHHHHHHHHHHHHHHHS-HHHHHHHHHTT--SHHHHHHHHHHHHHHS--------------S--/--HHHHHHHS--HHHHHHS-HHHHHHHHHHS-HHHH---HHHHHHHHHHH-HHHHHHHH----TTS-HHHHHHHHHHHHHHHHHHTT--SHHHHHHHHHHHHHHHHS-HHHHHHHHHTT--SHHHHHHHHHHHHHHS-----------------

Solvent-accessible surface area (backbone atoms only — not comparable to full-atom values): 17754 Å² total; per-residue (Å²): 122,54,73,55,52,48,29,62,76,55,72,44,71,70,52,57,73,69,48,48,65,67,44,48,33,52,45,57,69,68,37,65,41,79,76,61,43,76,50,62,67,59,45,50,52,52,42,71,68,46,39,44,38,50,52,50,40,72,66,60,69,79,56,93,87,54,53,43,52,55,43,48,48,53,44,49,52,28,46,53,49,28,33,55,76,66,67,45,84,45,41,68,48,45,51,30,53,54,49,36,53,55,51,45,70,65,43,59,67,72,52,35,51,52,40,57,75,65,62,57,80,41,48,69,56,40,18,52,51,44,40,51,50,50,67,71,61,56,70,75,75,66,72,80,75,77,74,77,79,82,67,77,77,128,122,52,72,55,52,48,31,61,76,54,70,44,72,70,51,56,73,69,48,49,65,68,43,48,32,51,46,56,67,69,38,64,41,78,75,62,42,75,52,62,68,60,46,49,53,52,42,70,69,47,38,45,39,51,53,49,40,72,66,61,70,78,56,93,88,54,53,44,53,56,44,48,48,53,44,50,52,28,46,52,49,29,33,53,76,67,69,45,84,44,42,69,48,47,51,31,53,53,50,36,52,55,51,46,71,64,44,60,66,72,52,34,51,52,41,57,75,66,62,59,79,41,48,70,57,39,18,51,51,46,42,50,50,51,66,71,61,55,68,75,75,65,70,77,71,76,69,78,75,80,64,85,71,131

Organism: NCBI:txid299321